Protein AF-A0A9P5YZS2-F1 (afdb_monomer)

Radius of gyration: 15.75 Å; Cα contacts (8 Å, |Δi|>4): 291; chains: 1; bounding box: 42×38×39 Å

Structure (mmCIF, N/CA/C/O backbone):
data_AF-A0A9P5YZS2-F1
#
_entry.id   AF-A0A9P5YZS2-F1
#
loop_
_atom_site.group_PDB
_atom_site.id
_atom_site.type_symbol
_atom_site.label_atom_id
_atom_site.label_alt_id
_atom_site.label_comp_id
_atom_site.label_asym_id
_atom_site.label_entity_id
_atom_site.label_seq_id
_atom_site.pdbx_PDB_ins_code
_atom_site.Cartn_x
_atom_site.Cartn_y
_atom_site.Cartn_z
_atom_site.occupancy
_atom_site.B_iso_or_equiv
_atom_site.auth_seq_id
_atom_site.auth_comp_id
_atom_site.auth_asym_id
_atom_site.auth_atom_id
_atom_site.pdbx_PDB_model_num
ATOM 1 N N . MET A 1 1 ? -4.443 -5.600 -20.220 1.00 33.25 1 MET A N 1
ATOM 2 C CA . MET A 1 1 ? -4.320 -6.985 -19.721 1.00 33.25 1 MET A CA 1
ATOM 3 C C . MET A 1 1 ? -3.949 -6.898 -18.247 1.00 33.25 1 MET A C 1
ATOM 5 O O . MET A 1 1 ? -2.871 -6.403 -17.951 1.00 33.25 1 MET A O 1
ATOM 9 N N . HIS A 1 2 ? -4.869 -7.223 -17.336 1.00 34.72 2 HIS A N 1
ATOM 10 C CA . HIS A 1 2 ? -4.612 -7.205 -15.891 1.00 34.72 2 HIS A CA 1
ATOM 11 C C . HIS A 1 2 ? -4.224 -8.620 -15.469 1.00 34.72 2 HIS A C 1
ATOM 13 O O . HIS A 1 2 ? -5.035 -9.530 -15.602 1.00 34.72 2 HIS A O 1
ATOM 19 N N . CYS A 1 3 ? -2.984 -8.818 -15.024 1.00 39.69 3 CYS A N 1
ATOM 20 C CA . CYS A 1 3 ? -2.547 -10.111 -14.509 1.00 39.69 3 CYS A CA 1
ATOM 21 C C . CYS A 1 3 ? -2.787 -10.129 -12.995 1.00 39.69 3 CYS A C 1
ATOM 23 O O . CYS A 1 3 ? -2.099 -9.423 -12.258 1.00 39.69 3 CYS A O 1
ATOM 25 N N . ILE A 1 4 ? -3.787 -10.888 -12.547 1.00 46.47 4 ILE A N 1
ATOM 26 C CA . ILE A 1 4 ? -4.021 -11.179 -11.128 1.00 46.47 4 ILE A CA 1
ATOM 27 C C . ILE A 1 4 ? -3.248 -12.470 -10.846 1.00 46.47 4 ILE A C 1
ATOM 29 O O . ILE A 1 4 ? -3.757 -13.560 -11.081 1.00 46.47 4 ILE A O 1
ATOM 33 N N . SER A 1 5 ? -1.978 -12.364 -10.454 1.00 47.84 5 SER A N 1
ATOM 34 C CA . SER A 1 5 ? -1.141 -13.535 -10.143 1.00 47.84 5 SER A CA 1
ATOM 35 C C . SER A 1 5 ? -0.981 -13.709 -8.629 1.00 47.84 5 SER A C 1
ATOM 37 O O . SER A 1 5 ? -0.846 -12.715 -7.910 1.00 47.84 5 SER A O 1
ATOM 39 N N . PRO A 1 6 ? -0.958 -14.944 -8.099 1.00 51.28 6 PRO A N 1
ATOM 40 C CA . PRO A 1 6 ? -0.550 -15.182 -6.718 1.00 51.28 6 PRO A CA 1
ATOM 41 C C . PRO A 1 6 ? 0.877 -14.661 -6.514 1.00 51.28 6 PRO A C 1
ATOM 43 O O . PRO A 1 6 ? 1.750 -14.975 -7.316 1.00 51.28 6 PRO A O 1
ATOM 46 N N . LEU A 1 7 ? 1.130 -13.905 -5.438 1.00 50.34 7 LEU A N 1
ATOM 47 C CA . LEU A 1 7 ? 2.461 -13.349 -5.122 1.00 50.34 7 LEU A CA 1
ATOM 48 C C . LEU A 1 7 ? 3.584 -14.398 -5.209 1.00 50.34 7 LEU A C 1
ATOM 50 O O . LEU A 1 7 ? 4.669 -14.085 -5.678 1.00 50.34 7 LEU A O 1
ATOM 54 N N . ALA A 1 8 ? 3.309 -15.650 -4.827 1.00 50.00 8 ALA A N 1
ATOM 55 C CA . ALA A 1 8 ? 4.270 -16.751 -4.902 1.00 50.00 8 ALA A CA 1
ATOM 56 C C . ALA A 1 8 ? 4.727 -17.093 -6.337 1.00 50.00 8 ALA A C 1
ATOM 58 O O . ALA A 1 8 ? 5.875 -17.469 -6.532 1.00 50.00 8 ALA A O 1
ATOM 59 N N . VAL A 1 9 ? 3.857 -16.935 -7.341 1.00 51.44 9 VAL A N 1
ATOM 60 C CA . VAL A 1 9 ? 4.187 -17.183 -8.760 1.00 51.44 9 VAL A CA 1
ATOM 61 C C . VAL A 1 9 ? 5.022 -16.034 -9.323 1.00 51.44 9 VAL A C 1
ATOM 63 O O . VAL A 1 9 ? 5.911 -16.230 -10.146 1.00 51.44 9 VAL A O 1
ATOM 66 N N . THR A 1 10 ? 4.769 -14.823 -8.837 1.00 50.75 10 THR A N 1
ATOM 67 C CA . THR A 1 10 ? 5.419 -13.596 -9.299 1.00 50.75 10 THR A CA 1
ATOM 68 C C . THR A 1 10 ? 6.886 -13.489 -8.858 1.00 50.75 10 THR A C 1
ATOM 70 O O . THR A 1 10 ? 7.655 -12.744 -9.461 1.00 50.75 10 THR A O 1
ATOM 73 N N . ILE A 1 11 ? 7.276 -14.253 -7.832 1.00 52.59 11 ILE A N 1
ATOM 74 C CA . ILE A 1 11 ? 8.639 -14.359 -7.287 1.00 52.59 11 ILE A CA 1
ATOM 75 C C . ILE A 1 11 ? 9.253 -15.725 -7.678 1.00 52.59 11 ILE A C 1
ATOM 77 O O . ILE A 1 11 ? 10.044 -16.309 -6.941 1.00 52.59 11 ILE A O 1
ATOM 81 N N . SER A 1 12 ? 8.835 -16.288 -8.816 1.00 52.03 12 SER A N 1
ATOM 82 C CA . SER A 1 12 ? 9.386 -17.547 -9.324 1.00 52.03 12 SER A CA 1
ATOM 83 C C . SER A 1 12 ? 10.826 -17.357 -9.829 1.00 52.03 12 SER A C 1
ATOM 85 O O . SER A 1 12 ? 11.110 -16.330 -10.457 1.00 52.03 12 SER A O 1
ATOM 87 N N . PRO A 1 13 ? 11.713 -18.357 -9.645 1.00 51.84 13 PRO A N 1
ATOM 88 C CA . PRO A 1 13 ? 13.054 -18.375 -10.231 1.00 51.84 13 PRO A CA 1
ATOM 89 C C . PRO A 1 13 ? 13.094 -18.310 -11.760 1.00 51.84 13 PRO A C 1
ATOM 91 O O . PRO A 1 13 ? 14.147 -18.059 -12.333 1.00 51.84 13 PRO A O 1
ATOM 94 N N . GLU A 1 14 ? 11.955 -18.478 -12.425 1.00 52.78 14 GLU A N 1
ATOM 95 C CA . GLU A 1 14 ? 11.828 -18.324 -13.876 1.00 52.78 14 GLU A CA 1
ATOM 96 C C . GLU A 1 14 ? 11.643 -16.862 -14.323 1.00 52.78 14 GLU A C 1
ATOM 98 O O . GLU A 1 14 ? 11.595 -16.574 -15.519 1.00 52.78 14 GLU A O 1
ATOM 103 N N . CYS A 1 15 ? 11.527 -15.911 -13.389 1.00 53.97 15 CYS A N 1
ATOM 104 C CA . CYS A 1 15 ? 11.447 -14.500 -13.742 1.00 53.97 15 CYS A CA 1
ATOM 105 C C . CYS A 1 15 ? 12.829 -14.012 -14.226 1.00 53.97 15 CYS A C 1
ATOM 107 O O . CYS A 1 15 ? 13.794 -14.165 -13.481 1.00 53.97 15 CYS A O 1
ATOM 109 N N . PRO A 1 16 ? 12.958 -13.355 -15.398 1.00 54.19 16 PRO A N 1
ATOM 110 C CA . PRO A 1 16 ? 14.249 -12.914 -15.955 1.00 54.19 16 PRO A CA 1
ATOM 111 C C . PRO A 1 16 ? 15.058 -11.916 -15.101 1.00 54.19 16 PRO A C 1
ATOM 113 O O . PRO A 1 16 ? 16.126 -11.488 -15.522 1.00 54.19 16 PRO A O 1
ATOM 116 N N . GLY A 1 17 ? 14.541 -11.509 -13.936 1.00 54.34 17 GLY A N 1
ATOM 117 C CA . GLY A 1 17 ? 15.229 -10.689 -12.933 1.00 54.34 17 GLY A CA 1
ATOM 118 C C . GLY A 1 17 ? 15.336 -11.351 -11.553 1.00 54.34 17 GLY A C 1
ATOM 119 O O . GLY A 1 17 ? 15.735 -10.688 -10.597 1.00 54.34 17 GLY A O 1
ATOM 120 N N . TYR A 1 18 ? 14.964 -12.631 -11.417 1.00 53.59 18 TYR A N 1
ATOM 121 C CA . TYR A 1 18 ? 15.186 -13.410 -10.200 1.00 53.59 18 TYR A CA 1
ATOM 122 C C . TYR A 1 18 ? 16.643 -13.880 -10.164 1.00 53.59 18 TYR A C 1
ATOM 124 O O . TYR A 1 18 ? 16.972 -15.030 -10.438 1.00 53.59 18 TYR A O 1
ATOM 132 N N . GLU A 1 19 ? 17.539 -12.956 -9.837 1.00 56.16 19 GLU A N 1
ATOM 133 C CA . GLU A 1 19 ? 18.899 -13.289 -9.434 1.00 56.16 19 GLU A CA 1
ATOM 134 C C . GLU A 1 19 ? 18.968 -13.252 -7.905 1.00 56.16 19 GLU A C 1
ATOM 136 O O . GLU A 1 19 ? 18.714 -12.225 -7.276 1.00 56.16 19 GLU A O 1
ATOM 141 N N . THR A 1 20 ? 19.314 -14.383 -7.286 1.00 53.41 20 THR A N 1
ATOM 142 C CA . THR A 1 20 ? 19.544 -14.491 -5.833 1.00 53.41 20 THR A CA 1
ATOM 143 C C . THR A 1 20 ? 20.875 -13.880 -5.398 1.00 53.41 20 THR A C 1
ATOM 145 O O . THR A 1 20 ? 21.133 -13.742 -4.201 1.00 53.41 20 THR A O 1
ATOM 148 N N . ALA A 1 21 ? 21.738 -13.517 -6.349 1.00 55.91 21 ALA A N 1
ATOM 149 C CA . ALA A 1 21 ? 22.936 -12.752 -6.060 1.00 55.91 21 ALA A CA 1
ATOM 150 C C . ALA A 1 21 ? 22.528 -11.358 -5.567 1.00 55.91 21 ALA A C 1
ATOM 152 O O . ALA A 1 21 ? 21.691 -10.696 -6.177 1.00 55.91 21 ALA A O 1
ATOM 153 N N . SER A 1 22 ? 23.129 -10.905 -4.463 1.00 54.75 22 SER A N 1
ATOM 154 C CA . SER A 1 22 ? 23.000 -9.526 -3.984 1.00 54.75 22 SER A CA 1
ATOM 155 C C . SER A 1 22 ? 23.543 -8.572 -5.050 1.00 54.75 22 SER A C 1
ATOM 157 O O . SER A 1 22 ? 24.728 -8.238 -5.078 1.00 54.75 22 SER A O 1
ATOM 159 N N . ASN A 1 23 ? 22.684 -8.184 -5.989 1.00 68.06 23 ASN A N 1
ATOM 160 C CA . ASN A 1 23 ? 23.035 -7.276 -7.057 1.00 68.06 23 ASN A CA 1
ATOM 161 C C . ASN A 1 23 ? 22.847 -5.854 -6.528 1.00 68.06 23 ASN A C 1
ATOM 163 O O . ASN A 1 23 ? 21.740 -5.413 -6.214 1.00 68.06 23 ASN A O 1
ATOM 167 N N . LEU A 1 24 ? 23.953 -5.122 -6.417 1.00 72.38 24 LEU A N 1
ATOM 168 C CA . LEU A 1 24 ? 23.968 -3.728 -5.982 1.00 72.38 24 LEU A CA 1
ATOM 169 C C . LEU A 1 24 ? 23.043 -2.844 -6.845 1.00 72.38 24 LEU A C 1
ATOM 171 O O . LEU A 1 24 ? 22.549 -1.824 -6.362 1.00 72.38 24 LEU A O 1
ATOM 175 N N . GLN A 1 25 ? 22.748 -3.250 -8.086 1.00 72.69 25 GLN A N 1
ATOM 176 C CA . GLN A 1 25 ? 21.732 -2.611 -8.923 1.00 72.69 25 GLN A CA 1
ATOM 177 C C . GLN A 1 25 ? 20.309 -2.806 -8.386 1.00 72.69 25 GLN A C 1
ATOM 179 O O . GLN A 1 25 ? 19.579 -1.823 -8.319 1.00 72.69 25 GLN A O 1
ATOM 184 N N . ASN A 1 26 ? 19.940 -4.002 -7.915 1.00 70.50 26 ASN A N 1
ATOM 185 C CA . ASN A 1 26 ? 18.614 -4.273 -7.338 1.00 70.50 26 ASN A CA 1
ATOM 186 C C . ASN A 1 26 ? 18.378 -3.424 -6.081 1.00 70.50 26 ASN A C 1
ATOM 188 O O . ASN A 1 26 ? 17.302 -2.863 -5.899 1.00 70.50 26 ASN A O 1
ATOM 192 N N . VAL A 1 27 ? 19.413 -3.259 -5.247 1.00 72.88 27 VAL A N 1
ATOM 193 C CA . VAL A 1 27 ? 19.363 -2.400 -4.048 1.00 72.88 27 VAL A CA 1
ATOM 194 C C . VAL A 1 27 ? 19.248 -0.919 -4.415 1.00 72.88 27 VAL A C 1
ATOM 196 O O . VAL A 1 27 ? 18.502 -0.170 -3.784 1.00 72.88 27 VAL A O 1
ATOM 199 N N . ARG A 1 28 ? 19.992 -0.457 -5.426 1.00 77.38 28 ARG A N 1
ATOM 200 C CA . ARG A 1 28 ? 19.870 0.926 -5.917 1.00 77.38 28 ARG A CA 1
ATOM 201 C C . ARG A 1 28 ? 18.490 1.183 -6.517 1.00 77.38 28 ARG A C 1
ATOM 203 O O . ARG A 1 28 ? 17.925 2.248 -6.290 1.00 77.38 28 ARG A O 1
ATOM 210 N N . HIS A 1 29 ? 17.950 0.205 -7.236 1.00 79.12 29 HIS A N 1
ATOM 211 C CA . HIS A 1 29 ? 16.637 0.275 -7.862 1.00 79.12 29 HIS A CA 1
ATOM 212 C C . HIS A 1 29 ? 15.506 0.304 -6.826 1.00 79.12 29 HIS A C 1
ATOM 214 O O . HIS A 1 29 ? 14.656 1.193 -6.881 1.00 79.12 29 HIS A O 1
ATOM 220 N N . SER A 1 30 ? 15.537 -0.565 -5.809 1.00 75.62 30 SER A N 1
ATOM 221 C CA . SER A 1 30 ? 14.521 -0.544 -4.743 1.00 75.62 30 SER A CA 1
ATOM 222 C C . SER A 1 30 ? 14.508 0.783 -3.982 1.00 75.62 30 SER A C 1
ATOM 224 O O . SER A 1 30 ? 13.445 1.299 -3.645 1.00 75.62 30 SER A O 1
ATOM 226 N N . ARG A 1 31 ? 15.676 1.405 -3.778 1.00 77.62 31 ARG A N 1
ATOM 227 C CA . ARG A 1 31 ? 15.782 2.745 -3.173 1.00 77.62 31 ARG A CA 1
ATOM 228 C C . ARG A 1 31 ? 15.214 3.864 -4.047 1.00 77.62 31 ARG A C 1
ATOM 230 O O . ARG A 1 31 ? 14.799 4.884 -3.510 1.00 77.62 31 ARG A O 1
ATOM 237 N N . ALA A 1 32 ? 15.192 3.686 -5.365 1.00 82.62 32 ALA A N 1
ATOM 238 C CA . ALA A 1 32 ? 14.590 4.633 -6.303 1.00 82.62 32 ALA A CA 1
ATOM 239 C C . ALA A 1 32 ? 13.088 4.379 -6.532 1.00 82.62 32 ALA A C 1
ATOM 241 O O . ALA A 1 32 ? 12.421 5.179 -7.192 1.00 82.62 32 ALA A O 1
ATOM 242 N N . THR A 1 33 ? 12.550 3.275 -6.000 1.00 87.75 33 THR A N 1
ATOM 243 C CA . THR A 1 33 ? 11.141 2.908 -6.152 1.00 87.75 33 THR A CA 1
ATOM 244 C C . THR A 1 33 ? 10.264 3.880 -5.384 1.00 87.75 33 THR A C 1
ATOM 246 O O . THR A 1 33 ? 10.407 4.047 -4.169 1.00 87.75 33 THR A O 1
ATOM 249 N N . ARG A 1 34 ? 9.333 4.503 -6.108 1.00 91.50 34 ARG A N 1
ATOM 250 C CA . ARG A 1 34 ? 8.387 5.473 -5.560 1.00 91.50 34 ARG A CA 1
ATOM 251 C C . ARG A 1 34 ? 7.116 4.763 -5.163 1.00 91.50 34 ARG A C 1
ATOM 253 O O . ARG A 1 34 ? 6.552 4.024 -5.972 1.00 91.50 34 ARG A O 1
ATOM 260 N N . VAL A 1 35 ? 6.653 5.025 -3.949 1.00 94.06 35 VAL A N 1
ATOM 261 C CA . VAL A 1 35 ? 5.444 4.387 -3.432 1.00 94.06 35 VAL A CA 1
ATOM 262 C C . VAL A 1 35 ? 4.513 5.424 -2.836 1.00 94.06 35 VAL A C 1
ATOM 264 O O . VAL A 1 35 ? 4.954 6.309 -2.109 1.00 94.06 35 VAL A O 1
ATOM 267 N N . VAL A 1 36 ? 3.224 5.299 -3.122 1.00 94.38 36 VAL A N 1
ATOM 268 C CA . VAL A 1 36 ? 2.159 6.060 -2.467 1.00 94.38 36 VAL A CA 1
ATOM 269 C C . VAL A 1 36 ? 1.251 5.082 -1.742 1.00 94.38 36 VAL A C 1
ATOM 271 O O . VAL A 1 36 ? 0.807 4.106 -2.340 1.00 94.38 36 VAL A O 1
ATOM 274 N N . PHE A 1 37 ? 0.936 5.368 -0.481 1.00 95.88 37 PHE A N 1
ATOM 275 C CA . PHE A 1 37 ? -0.050 4.640 0.309 1.00 95.88 37 PHE A CA 1
ATOM 276 C C . PHE A 1 37 ? -1.177 5.572 0.745 1.00 95.88 37 PHE A C 1
ATOM 278 O O . PHE A 1 37 ? -0.921 6.636 1.307 1.00 95.88 37 PHE A O 1
ATOM 285 N N . ILE A 1 38 ? -2.424 5.151 0.543 1.00 95.69 38 ILE A N 1
ATOM 286 C CA . ILE A 1 38 ? -3.624 5.867 0.992 1.00 95.69 38 ILE A CA 1
ATOM 287 C C . ILE A 1 38 ? -4.337 5.006 2.027 1.00 95.69 38 ILE A C 1
ATOM 289 O O . ILE A 1 38 ? -4.701 3.859 1.750 1.00 95.69 38 ILE A O 1
ATOM 293 N N . TRP A 1 39 ? -4.549 5.566 3.212 1.00 96.94 39 TRP A N 1
ATOM 294 C CA . TRP A 1 39 ? -4.951 4.822 4.396 1.00 96.94 39 TRP A CA 1
ATOM 295 C C . TRP A 1 39 ? -6.440 4.986 4.689 1.00 96.94 39 TRP A C 1
ATOM 297 O O . TRP A 1 39 ? -6.976 6.094 4.707 1.00 96.94 39 TRP A O 1
ATOM 307 N N . PHE A 1 40 ? -7.109 3.875 4.992 1.00 95.94 40 PHE A N 1
ATOM 308 C CA . PHE A 1 40 ? -8.528 3.845 5.323 1.00 95.94 40 PHE A CA 1
ATOM 309 C C . PHE A 1 40 ? -8.762 3.113 6.645 1.00 95.94 40 PHE A C 1
ATOM 311 O O . PHE A 1 40 ? -8.467 1.924 6.781 1.00 95.94 40 PHE A O 1
ATOM 318 N N . ALA A 1 41 ? -9.401 3.804 7.593 1.00 95.50 41 ALA A N 1
ATOM 319 C CA . ALA A 1 41 ? -9.847 3.226 8.864 1.00 95.50 41 ALA A CA 1
ATOM 320 C C . ALA A 1 41 ? -10.935 2.151 8.710 1.00 95.50 41 ALA A C 1
ATOM 322 O O . ALA A 1 41 ? -11.269 1.470 9.674 1.00 95.50 41 ALA A O 1
ATOM 323 N N . ARG A 1 42 ? -11.573 2.068 7.534 1.00 94.62 42 ARG A N 1
ATOM 324 C CA . ARG A 1 42 ? -12.660 1.129 7.246 1.00 94.62 42 ARG A CA 1
ATOM 325 C C . ARG A 1 42 ? -12.548 0.632 5.803 1.00 94.62 42 ARG A C 1
ATOM 327 O O . ARG A 1 42 ? -12.685 1.450 4.891 1.00 94.62 42 ARG A O 1
ATOM 334 N N . PRO A 1 43 ? -12.402 -0.684 5.562 1.00 93.88 43 PRO A N 1
ATOM 335 C CA . PRO A 1 43 ? -12.350 -1.243 4.212 1.00 93.88 43 PRO A CA 1
ATOM 336 C C . PRO A 1 43 ? -13.577 -0.902 3.360 1.00 93.88 43 PRO A C 1
ATOM 338 O O . PRO A 1 43 ? -13.460 -0.712 2.154 1.00 93.88 43 PRO A O 1
ATOM 341 N N . SER A 1 44 ? -14.747 -0.743 3.985 1.00 92.62 44 SER A N 1
ATOM 342 C CA . SER A 1 44 ? -15.995 -0.382 3.300 1.00 92.62 44 SER A CA 1
ATOM 343 C C . SER A 1 44 ? -15.971 0.995 2.624 1.00 92.62 44 SER A C 1
ATOM 345 O O . SER A 1 44 ? -16.867 1.299 1.847 1.00 92.62 44 SER A O 1
ATOM 347 N N . ALA A 1 45 ? -14.978 1.846 2.910 1.00 90.31 45 ALA A N 1
ATOM 348 C CA . ALA A 1 45 ? -14.799 3.115 2.203 1.00 90.31 45 ALA A CA 1
ATOM 349 C C . ALA A 1 45 ? -14.347 2.922 0.740 1.00 90.31 45 ALA A C 1
ATOM 351 O O . ALA A 1 45 ? -14.546 3.803 -0.102 1.00 90.31 45 ALA A O 1
ATOM 352 N N . ILE A 1 46 ? -13.740 1.771 0.433 1.00 89.69 46 ILE A N 1
ATOM 353 C CA . ILE A 1 46 ? -13.174 1.467 -0.887 1.00 89.69 46 ILE A CA 1
ATOM 354 C C . ILE A 1 46 ? -13.659 0.139 -1.474 1.00 89.69 46 ILE A C 1
ATOM 356 O O . ILE A 1 46 ? -13.656 -0.014 -2.694 1.00 89.69 46 ILE A O 1
ATOM 360 N N . LEU A 1 47 ? -14.117 -0.796 -0.641 1.00 88.31 47 LEU A N 1
ATOM 361 C CA . LEU A 1 47 ? -14.617 -2.097 -1.068 1.00 88.31 47 LEU A CA 1
ATOM 362 C C . LEU A 1 47 ? -16.146 -2.167 -0.949 1.00 88.31 47 LEU A C 1
ATOM 364 O O . LEU A 1 47 ? -16.683 -1.819 0.104 1.00 88.31 47 LEU A O 1
ATOM 368 N N . PRO A 1 48 ? -16.860 -2.663 -1.980 1.00 85.00 48 PRO A N 1
ATOM 369 C CA . PRO A 1 48 ? -18.314 -2.806 -1.924 1.00 85.00 48 PRO A CA 1
ATOM 370 C C . PRO A 1 48 ? -18.791 -3.978 -1.047 1.00 85.00 48 PRO A C 1
ATOM 372 O O . PRO A 1 48 ? -19.980 -4.083 -0.765 1.00 85.00 48 PRO A O 1
ATOM 375 N N . PHE A 1 49 ? -17.886 -4.852 -0.599 1.00 84.69 49 PHE A N 1
ATOM 376 C CA . PHE A 1 49 ? -18.182 -6.037 0.209 1.00 84.69 49 PHE A CA 1
ATOM 377 C C . PHE A 1 49 ? -17.352 -6.068 1.491 1.00 84.69 49 PHE A C 1
ATOM 379 O O . PHE A 1 49 ? -16.330 -5.392 1.632 1.00 84.69 49 PHE A O 1
ATOM 386 N N . ARG A 1 50 ? -17.824 -6.859 2.458 1.00 87.00 50 ARG A N 1
ATOM 387 C CA . ARG A 1 50 ? -17.188 -7.000 3.768 1.00 87.00 50 ARG A CA 1
ATOM 388 C C . ARG A 1 50 ? -16.184 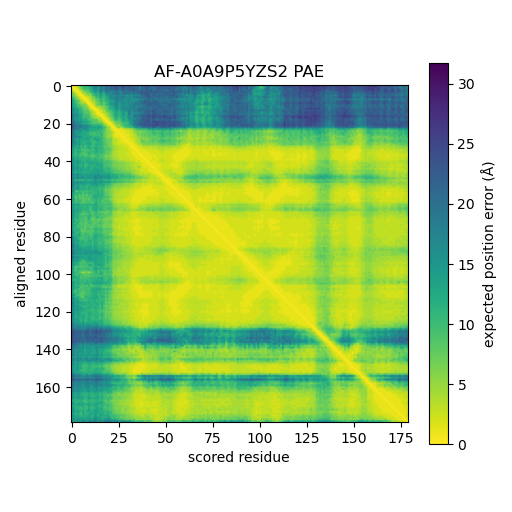-8.144 3.769 1.00 87.00 50 ARG A C 1
ATOM 390 O O . ARG A 1 50 ? -16.508 -9.260 3.385 1.00 87.00 50 ARG A O 1
ATOM 397 N N . PHE A 1 51 ? -15.011 -7.871 4.328 1.00 90.19 51 PHE A N 1
ATOM 398 C CA . PHE A 1 51 ? -14.036 -8.881 4.720 1.00 90.19 51 PHE A CA 1
ATOM 399 C C . PHE A 1 51 ? -14.047 -8.997 6.248 1.00 90.19 51 PHE A C 1
ATOM 401 O O . PHE A 1 51 ? -13.535 -8.097 6.910 1.00 90.19 51 PHE A O 1
ATOM 408 N N . PRO A 1 52 ? -14.612 -10.069 6.838 1.00 89.69 52 PRO A N 1
ATOM 409 C CA . PRO A 1 52 ? -14.855 -10.143 8.285 1.00 89.69 52 PRO A CA 1
ATOM 410 C C . PRO A 1 52 ? -13.614 -9.956 9.167 1.00 89.69 52 PRO A C 1
ATOM 412 O O . PRO A 1 52 ? -13.724 -9.487 10.295 1.00 89.69 52 PRO A O 1
ATOM 415 N N . LYS A 1 53 ? -12.430 -10.317 8.662 1.00 94.00 53 LYS A N 1
ATOM 416 C CA . LYS A 1 53 ? -11.158 -10.189 9.388 1.00 94.00 53 LYS A CA 1
ATOM 417 C C . LYS A 1 53 ? -10.431 -8.867 9.121 1.00 94.00 53 LYS A C 1
ATOM 419 O O . LYS A 1 53 ? -9.494 -8.553 9.847 1.00 94.00 53 LYS A O 1
ATOM 424 N N . ALA A 1 54 ? -10.849 -8.101 8.112 1.00 96.56 54 ALA A N 1
ATOM 425 C CA . ALA A 1 54 ? -10.215 -6.841 7.749 1.00 96.56 54 ALA A CA 1
ATOM 426 C C . ALA A 1 54 ? -10.869 -5.675 8.495 1.00 96.56 54 ALA A C 1
ATOM 428 O O . ALA A 1 54 ? -12.075 -5.451 8.402 1.00 96.56 54 ALA A O 1
ATOM 429 N N . SER A 1 55 ? -10.062 -4.913 9.223 1.00 97.25 55 SER A N 1
ATOM 430 C CA . SER A 1 55 ? -10.489 -3.692 9.915 1.00 97.25 55 SER A CA 1
ATOM 431 C C . SER A 1 55 ? -9.919 -2.433 9.278 1.00 97.25 55 SER A C 1
ATOM 433 O O . SER A 1 55 ? -10.511 -1.374 9.434 1.00 97.25 55 SER A O 1
ATOM 435 N N . TYR A 1 56 ? -8.831 -2.556 8.518 1.00 97.56 56 TYR A N 1
ATOM 436 C CA . TYR A 1 56 ? -8.173 -1.449 7.833 1.00 97.56 56 TYR A CA 1
ATOM 437 C C . TYR A 1 56 ? -7.905 -1.813 6.381 1.00 97.56 56 TYR A C 1
ATOM 439 O O . TYR A 1 56 ? -7.806 -2.993 6.030 1.00 97.56 56 TYR A O 1
ATOM 447 N N . ALA A 1 57 ? -7.787 -0.792 5.541 1.00 97.19 57 ALA A N 1
ATOM 448 C CA . ALA A 1 57 ? -7.362 -0.973 4.168 1.00 97.19 57 ALA A CA 1
ATOM 449 C C . ALA A 1 57 ? -6.358 0.099 3.758 1.00 97.19 57 ALA A C 1
ATOM 451 O O . ALA A 1 57 ? -6.460 1.253 4.174 1.00 97.19 57 ALA A O 1
ATOM 452 N N . VAL A 1 58 ? -5.402 -0.296 2.928 1.00 97.44 58 VAL A N 1
ATOM 453 C CA . VAL A 1 58 ? -4.391 0.596 2.371 1.00 97.44 58 VAL A CA 1
ATOM 454 C C . VAL A 1 58 ? -4.351 0.383 0.867 1.00 97.44 58 VAL A C 1
ATOM 456 O O . VAL A 1 58 ? -4.104 -0.729 0.407 1.00 97.44 58 VAL A O 1
ATOM 459 N N . ILE A 1 59 ? -4.621 1.438 0.101 1.00 97.25 59 ILE A N 1
ATOM 460 C CA . ILE A 1 59 ? -4.341 1.442 -1.339 1.00 97.25 59 ILE A CA 1
ATOM 461 C C . ILE A 1 59 ? -2.860 1.742 -1.500 1.00 97.25 59 ILE A C 1
ATOM 463 O O . ILE A 1 59 ? -2.365 2.657 -0.847 1.00 97.25 59 ILE A O 1
ATOM 467 N N . PHE A 1 60 ? -2.179 1.017 -2.380 1.00 96.62 60 PHE A N 1
ATOM 468 C CA . PHE A 1 60 ? -0.811 1.331 -2.763 1.00 96.62 60 PHE A CA 1
ATOM 469 C C . PHE A 1 60 ? -0.671 1.525 -4.269 1.00 96.62 60 PHE A C 1
ATOM 471 O O . PHE A 1 60 ? -1.386 0.914 -5.068 1.00 96.62 60 PHE A O 1
ATOM 478 N N . ASP A 1 61 ? 0.291 2.360 -4.633 1.00 95.81 61 ASP A N 1
ATOM 479 C CA . ASP A 1 61 ? 0.769 2.570 -5.993 1.00 95.81 61 ASP A CA 1
ATOM 480 C C . ASP A 1 61 ? 2.293 2.593 -5.981 1.00 95.81 61 ASP A C 1
ATOM 482 O O . ASP A 1 61 ? 2.898 3.395 -5.272 1.00 95.81 61 ASP A O 1
ATOM 486 N N . ILE A 1 62 ? 2.903 1.679 -6.725 1.00 94.81 62 ILE A N 1
ATOM 487 C CA . ILE A 1 62 ? 4.345 1.464 -6.793 1.00 94.81 62 ILE A CA 1
ATOM 488 C C . ILE A 1 62 ? 4.775 1.778 -8.213 1.00 94.81 62 ILE A C 1
ATOM 490 O O . ILE A 1 62 ? 4.520 0.994 -9.129 1.00 94.81 62 ILE A O 1
ATOM 494 N N . THR A 1 63 ? 5.475 2.892 -8.401 1.00 93.38 63 THR A N 1
ATOM 495 C CA . THR A 1 63 ? 6.101 3.203 -9.687 1.00 93.38 63 THR A CA 1
ATOM 496 C C . THR A 1 63 ? 7.401 2.424 -9.803 1.00 93.38 63 THR A C 1
ATOM 498 O O . THR A 1 63 ? 8.311 2.601 -8.995 1.00 93.38 63 THR A O 1
ATOM 501 N N . SER A 1 64 ? 7.484 1.568 -10.817 1.00 89.00 64 SER A N 1
ATOM 502 C CA . SER A 1 64 ? 8.605 0.647 -11.010 1.00 89.00 64 SER A CA 1
ATOM 503 C C . SER A 1 64 ? 8.959 0.488 -12.484 1.00 89.00 64 SER A C 1
ATOM 505 O O . SER A 1 64 ? 8.137 0.697 -13.379 1.00 89.00 64 SER A O 1
ATOM 507 N N . VAL A 1 65 ? 10.212 0.114 -12.742 1.00 87.56 65 VAL A N 1
ATOM 508 C CA . VAL A 1 65 ? 10.689 -0.216 -14.091 1.00 87.56 65 VAL A CA 1
ATOM 509 C C . VAL A 1 65 ? 10.094 -1.574 -14.497 1.00 87.56 65 VAL A C 1
ATOM 511 O O . VAL A 1 65 ? 9.993 -2.463 -13.647 1.00 87.56 65 VAL A O 1
ATOM 514 N N . PRO A 1 66 ? 9.717 -1.794 -15.775 1.00 82.06 66 PRO A N 1
ATOM 515 C CA . PRO A 1 66 ? 8.958 -2.975 -16.189 1.00 82.06 66 PRO A CA 1
ATOM 516 C C . PRO A 1 66 ? 9.524 -4.336 -15.758 1.00 82.06 66 PRO A C 1
ATOM 518 O O . PRO A 1 66 ? 8.736 -5.253 -15.521 1.00 82.06 66 PRO A O 1
ATOM 521 N N . ASN A 1 67 ? 10.844 -4.464 -15.624 1.00 82.75 67 ASN A N 1
ATOM 522 C CA . ASN A 1 67 ? 11.511 -5.720 -15.264 1.00 82.75 67 ASN A CA 1
ATOM 523 C C . ASN A 1 67 ? 11.591 -5.967 -13.748 1.00 82.75 67 ASN A C 1
ATOM 525 O O . ASN A 1 67 ? 11.903 -7.077 -13.336 1.00 82.75 67 ASN A O 1
ATOM 529 N N . TYR A 1 68 ? 11.275 -4.965 -12.923 1.00 84.38 68 TYR A N 1
ATOM 530 C CA . TYR A 1 68 ? 11.398 -5.032 -11.463 1.00 84.38 68 TYR A CA 1
ATOM 531 C C . TYR A 1 68 ? 10.054 -5.011 -10.730 1.00 84.38 68 TYR A C 1
ATOM 533 O O . TYR A 1 68 ? 10.026 -5.164 -9.519 1.00 84.38 68 TYR A O 1
ATOM 541 N N . ARG A 1 69 ? 8.923 -4.901 -11.440 1.00 87.06 69 ARG A N 1
ATOM 542 C CA . ARG A 1 69 ? 7.571 -4.770 -10.851 1.00 87.06 69 ARG A CA 1
ATOM 543 C C . ARG A 1 69 ? 7.252 -5.789 -9.754 1.00 87.06 69 ARG A C 1
ATOM 545 O O . ARG A 1 69 ? 6.660 -5.432 -8.738 1.00 87.06 69 ARG A O 1
ATOM 552 N N . SER A 1 70 ? 7.629 -7.048 -9.961 1.00 86.31 70 SER A N 1
ATOM 553 C CA . SER A 1 70 ? 7.422 -8.136 -8.999 1.00 86.31 70 SER A CA 1
ATOM 554 C C . SER A 1 70 ? 8.299 -7.998 -7.765 1.00 86.31 70 SER A C 1
ATOM 556 O O . SER A 1 70 ? 7.824 -8.167 -6.643 1.00 86.31 70 SER A O 1
ATOM 558 N N . PHE A 1 71 ? 9.569 -7.670 -7.989 1.00 86.06 71 PHE A N 1
ATOM 559 C CA . PHE A 1 71 ? 10.544 -7.449 -6.935 1.00 86.06 71 PHE A CA 1
ATOM 560 C C . PHE A 1 71 ? 10.165 -6.226 -6.097 1.00 86.06 71 PHE A C 1
ATOM 562 O O . PHE A 1 71 ? 10.073 -6.334 -4.879 1.00 86.06 71 PHE A O 1
ATOM 569 N N . ASP A 1 72 ? 9.845 -5.108 -6.747 1.00 90.19 72 ASP A N 1
ATOM 570 C CA . ASP A 1 72 ? 9.439 -3.864 -6.101 1.00 90.19 72 ASP A CA 1
ATOM 571 C C . ASP A 1 72 ? 8.145 -4.063 -5.306 1.00 90.19 72 ASP A C 1
ATOM 573 O O . ASP A 1 72 ? 8.066 -3.633 -4.162 1.00 90.19 72 ASP A O 1
ATOM 577 N N . LEU A 1 73 ? 7.163 -4.804 -5.839 1.00 92.62 73 LEU A N 1
ATOM 578 C CA . LEU A 1 73 ? 5.966 -5.180 -5.082 1.00 92.62 73 LEU A CA 1
ATOM 579 C C . LEU A 1 73 ? 6.317 -5.958 -3.808 1.00 92.62 73 LEU A C 1
ATOM 581 O O . LEU A 1 73 ? 5.878 -5.583 -2.722 1.00 92.62 73 LEU A O 1
ATOM 585 N N . ALA A 1 74 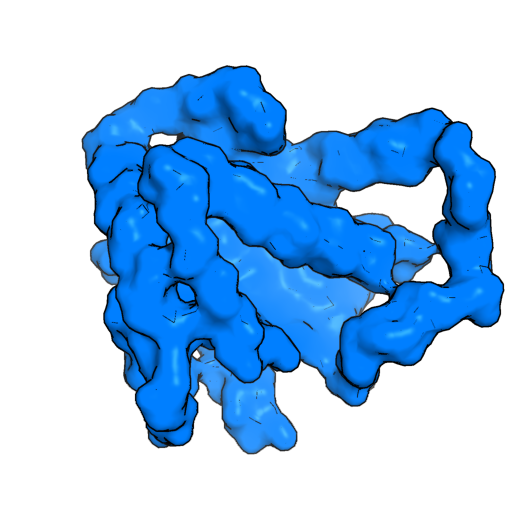? 7.087 -7.041 -3.929 1.00 90.50 74 ALA A N 1
ATOM 586 C CA . ALA A 1 74 ? 7.433 -7.886 -2.789 1.00 90.50 74 ALA A CA 1
ATOM 587 C C . ALA A 1 74 ? 8.244 -7.111 -1.740 1.00 90.50 74 ALA A C 1
ATOM 589 O O . ALA A 1 74 ? 7.906 -7.133 -0.556 1.00 90.50 74 ALA A O 1
ATOM 590 N N . HIS A 1 75 ? 9.264 -6.377 -2.185 1.00 89.62 75 HIS A N 1
ATOM 591 C CA . HIS A 1 75 ? 10.096 -5.530 -1.341 1.00 89.62 75 HIS A CA 1
ATOM 592 C C . HIS A 1 75 ? 9.251 -4.474 -0.622 1.00 89.62 75 HIS A C 1
ATOM 594 O O . HIS A 1 75 ? 9.307 -4.379 0.599 1.00 89.62 75 HIS A O 1
ATOM 600 N N . THR A 1 76 ? 8.407 -3.730 -1.342 1.00 92.69 76 THR A N 1
ATOM 601 C CA . THR A 1 76 ? 7.532 -2.713 -0.750 1.00 92.69 76 THR A CA 1
ATOM 602 C C . THR A 1 76 ? 6.598 -3.299 0.304 1.00 92.69 76 THR A C 1
ATOM 604 O O . THR A 1 76 ? 6.462 -2.701 1.367 1.00 92.69 76 THR A O 1
ATOM 607 N N . LEU A 1 77 ? 5.971 -4.453 0.055 1.00 93.94 77 LEU A N 1
ATOM 608 C CA . LEU A 1 77 ? 5.071 -5.080 1.031 1.00 93.94 77 LEU A CA 1
ATOM 609 C C . LEU A 1 77 ? 5.813 -5.544 2.293 1.00 93.94 77 LEU A C 1
ATOM 611 O O . LEU A 1 77 ? 5.303 -5.359 3.399 1.00 93.94 77 LEU A O 1
ATOM 615 N N . LEU A 1 78 ? 7.019 -6.101 2.147 1.00 91.62 78 LEU A N 1
ATOM 616 C CA . LEU A 1 78 ? 7.861 -6.491 3.281 1.00 91.62 78 LEU A CA 1
ATOM 617 C C . LEU A 1 78 ? 8.301 -5.268 4.092 1.00 91.62 78 LEU A C 1
ATOM 619 O O . LEU A 1 78 ? 8.053 -5.209 5.296 1.00 91.62 78 LEU A O 1
ATOM 623 N N . THR A 1 79 ? 8.864 -4.256 3.426 1.00 91.56 79 THR A N 1
ATOM 624 C CA . THR A 1 79 ? 9.290 -3.008 4.070 1.00 91.56 79 THR A CA 1
ATOM 625 C C . THR A 1 79 ? 8.115 -2.300 4.744 1.00 91.56 79 THR A C 1
ATOM 627 O O . THR A 1 79 ? 8.279 -1.754 5.830 1.00 91.56 79 THR A O 1
ATOM 630 N N . PHE A 1 80 ? 6.917 -2.338 4.153 1.00 93.94 80 PHE A N 1
ATOM 631 C CA . PHE A 1 80 ? 5.694 -1.794 4.752 1.00 93.94 80 PHE A CA 1
ATOM 632 C C . PHE A 1 80 ? 5.373 -2.456 6.088 1.00 93.94 80 PHE A C 1
ATOM 634 O O . PHE A 1 80 ? 5.144 -1.762 7.080 1.00 93.94 80 PHE A O 1
ATOM 641 N N . CYS A 1 81 ? 5.400 -3.786 6.142 1.00 93.88 81 CYS A N 1
ATOM 642 C CA . CYS A 1 81 ? 5.187 -4.508 7.389 1.00 93.88 81 CYS A CA 1
ATOM 643 C C . CYS A 1 81 ? 6.251 -4.165 8.437 1.00 93.88 81 CYS A C 1
ATOM 645 O O . CYS A 1 81 ? 5.899 -3.807 9.559 1.00 93.88 81 CYS A O 1
ATOM 647 N N . GLU A 1 82 ? 7.531 -4.234 8.077 1.00 91.50 82 GLU A N 1
ATOM 648 C CA . GLU A 1 82 ? 8.645 -3.990 9.001 1.00 91.50 82 GLU A CA 1
ATOM 649 C C . GLU A 1 82 ? 8.636 -2.567 9.563 1.00 91.50 82 GLU A C 1
ATOM 651 O O . GLU A 1 82 ? 8.700 -2.376 10.781 1.00 91.50 82 GLU A O 1
ATOM 656 N N . TYR A 1 83 ? 8.504 -1.573 8.683 1.00 91.50 83 TYR A N 1
ATOM 657 C CA . TYR A 1 83 ? 8.492 -0.164 9.052 1.00 91.50 83 TYR A CA 1
ATOM 658 C C . TYR A 1 83 ? 7.341 0.135 10.014 1.00 91.50 83 TYR A C 1
ATOM 660 O O . TYR A 1 83 ? 7.565 0.617 11.122 1.00 91.50 83 TYR A O 1
ATOM 668 N N . HIS A 1 84 ? 6.109 -0.226 9.648 1.00 92.25 84 HIS A N 1
ATOM 669 C CA . HIS A 1 84 ? 4.946 0.110 10.465 1.00 92.25 84 HIS A CA 1
ATOM 670 C C . HIS A 1 84 ? 4.834 -0.729 11.738 1.00 92.25 84 HIS A C 1
ATOM 672 O O . HIS A 1 84 ? 4.256 -0.264 12.721 1.00 92.25 84 HIS A O 1
ATOM 678 N N . MET A 1 85 ? 5.409 -1.933 11.776 1.00 91.88 85 MET A N 1
ATOM 679 C CA . MET A 1 85 ? 5.578 -2.654 13.037 1.00 91.88 85 MET A CA 1
ATOM 680 C C . MET A 1 85 ? 6.518 -1.895 13.972 1.00 91.88 85 MET A C 1
ATOM 682 O O . MET A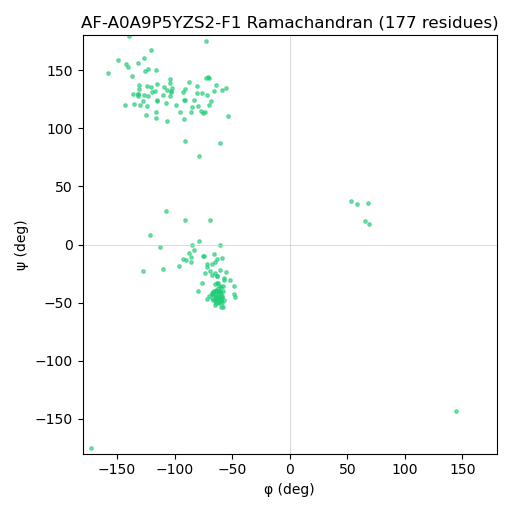 1 85 ? 6.187 -1.727 15.140 1.00 91.88 85 MET A O 1
ATOM 686 N N . ARG A 1 86 ? 7.653 -1.386 13.481 1.00 90.19 86 ARG A N 1
ATOM 687 C CA . ARG A 1 86 ? 8.590 -0.613 14.305 1.00 90.19 86 ARG A CA 1
ATOM 688 C C . ARG A 1 86 ? 7.967 0.689 14.818 1.00 90.19 86 ARG A C 1
ATOM 690 O O . ARG A 1 86 ? 8.034 0.944 16.017 1.00 90.19 86 ARG A O 1
ATOM 697 N N . GLU A 1 87 ? 7.309 1.452 13.946 1.00 86.31 87 GLU A N 1
ATOM 698 C CA . GLU A 1 87 ? 6.640 2.714 14.315 1.00 86.31 87 GLU A CA 1
ATOM 699 C C . GLU A 1 87 ? 5.497 2.506 15.322 1.00 86.31 87 GLU A C 1
ATOM 701 O O . GLU A 1 87 ? 5.200 3.379 16.131 1.00 86.31 87 GLU A O 1
ATOM 706 N N . SER A 1 88 ? 4.873 1.326 15.328 1.00 87.62 88 SER A N 1
ATOM 707 C CA . SER A 1 88 ? 3.812 0.976 16.280 1.00 87.62 88 SER A CA 1
ATOM 708 C C . SER A 1 88 ? 4.320 0.309 17.564 1.00 87.62 88 SER A C 1
ATOM 710 O O . SER A 1 88 ? 3.563 -0.391 18.234 1.00 87.62 88 SER A O 1
ATOM 712 N N . GLY A 1 89 ? 5.596 0.487 17.921 1.00 90.12 89 GLY A N 1
ATOM 713 C CA . GLY A 1 89 ? 6.164 -0.114 19.132 1.00 90.12 89 GLY A CA 1
ATOM 714 C C . GLY A 1 89 ? 6.272 -1.640 19.047 1.00 90.12 89 GLY A C 1
ATOM 715 O O . GLY A 1 89 ? 6.068 -2.335 20.038 1.00 90.12 89 GLY A O 1
ATOM 716 N N . TYR A 1 90 ? 6.575 -2.165 17.857 1.00 92.50 90 TYR A N 1
ATOM 717 C CA . TYR A 1 90 ? 6.705 -3.594 17.543 1.00 92.50 90 TYR A CA 1
ATOM 718 C C . TYR A 1 90 ? 5.407 -4.410 17.661 1.00 92.50 90 TYR A C 1
ATOM 720 O O . TYR A 1 90 ? 5.443 -5.645 17.732 1.00 92.50 90 TYR A O 1
ATOM 728 N N . ILE A 1 91 ? 4.243 -3.754 17.624 1.00 93.38 91 ILE A N 1
ATOM 729 C CA . ILE A 1 91 ? 2.950 -4.442 17.615 1.00 93.38 91 ILE A CA 1
ATOM 730 C C . ILE A 1 91 ? 2.753 -5.146 16.271 1.00 93.38 91 ILE A C 1
ATOM 732 O O . ILE A 1 91 ? 2.713 -4.537 15.204 1.00 93.38 91 ILE A O 1
ATOM 736 N N . ARG A 1 92 ? 2.596 -6.471 16.327 1.00 94.38 92 ARG A N 1
ATOM 737 C CA . ARG A 1 92 ? 2.371 -7.297 15.136 1.00 94.38 92 ARG A CA 1
ATOM 738 C C . ARG A 1 92 ? 0.934 -7.164 14.642 1.00 94.38 92 ARG A C 1
ATOM 740 O O . ARG A 1 92 ? -0.010 -7.400 15.399 1.00 94.38 92 ARG A O 1
ATOM 747 N N . PHE A 1 93 ? 0.786 -6.911 13.351 1.00 95.50 93 PHE A N 1
ATOM 748 C CA . PHE A 1 93 ? -0.478 -6.967 12.622 1.00 95.50 93 PHE A CA 1
ATOM 749 C C . PHE A 1 93 ? -0.395 -7.985 11.486 1.00 95.50 93 PHE A C 1
ATOM 751 O O . PHE A 1 93 ? 0.684 -8.480 11.158 1.00 95.50 93 PHE A O 1
ATOM 758 N N . GLN A 1 94 ? -1.540 -8.327 10.904 1.00 94.31 94 GLN A N 1
ATOM 759 C CA . GLN A 1 94 ? -1.615 -9.302 9.819 1.00 94.31 94 GLN A CA 1
ATOM 760 C C . GLN A 1 94 ? -2.209 -8.683 8.562 1.00 94.31 94 GLN A C 1
ATOM 762 O O . GLN A 1 94 ? -3.245 -8.018 8.607 1.00 94.31 94 GLN A O 1
ATOM 767 N N . ILE A 1 95 ? -1.573 -8.975 7.429 1.00 95.69 95 ILE A N 1
ATOM 768 C CA . ILE A 1 95 ? -2.192 -8.815 6.119 1.00 95.69 95 ILE A CA 1
ATOM 769 C C . ILE A 1 95 ? -3.219 -9.941 5.966 1.00 95.69 95 ILE A C 1
ATOM 771 O O . ILE A 1 95 ? -2.875 -11.119 5.922 1.00 95.69 95 ILE A O 1
ATOM 775 N N . VAL A 1 96 ? -4.491 -9.567 5.908 1.00 95.62 96 VAL A N 1
ATOM 776 C CA . VAL A 1 96 ? -5.626 -10.476 5.711 1.00 95.62 96 VAL A CA 1
ATOM 777 C C . VAL A 1 96 ? -5.759 -10.848 4.240 1.00 95.62 96 VAL A C 1
ATOM 779 O O . VAL A 1 96 ? -6.087 -11.986 3.916 1.00 95.62 96 VAL A O 1
ATOM 782 N N . TYR A 1 97 ? -5.546 -9.875 3.355 1.00 94.12 97 TYR A N 1
ATOM 783 C CA . TYR A 1 97 ? -5.698 -10.051 1.918 1.00 94.12 97 TYR A CA 1
ATOM 784 C C . TYR A 1 97 ? -4.886 -9.003 1.160 1.00 94.12 97 TYR A C 1
ATOM 786 O O . TYR A 1 97 ? -4.763 -7.867 1.618 1.00 94.12 97 TYR A O 1
ATOM 794 N N . VAL A 1 98 ? -4.377 -9.370 -0.014 1.00 94.00 98 VAL A N 1
ATOM 795 C CA . VAL A 1 98 ? -3.754 -8.436 -0.958 1.00 94.00 98 VAL A CA 1
ATOM 796 C C . VAL A 1 98 ? -4.337 -8.700 -2.331 1.00 94.00 98 VAL A C 1
ATOM 798 O O . VAL A 1 98 ? -4.342 -9.837 -2.795 1.00 94.00 98 VAL A O 1
ATOM 801 N N . VAL A 1 99 ? -4.790 -7.643 -2.991 1.00 93.12 99 VAL A N 1
ATOM 802 C CA . VAL A 1 99 ? -5.144 -7.672 -4.410 1.00 93.12 99 VAL A CA 1
ATOM 803 C C . VAL A 1 99 ? -4.344 -6.606 -5.124 1.00 93.12 99 VAL A C 1
ATOM 805 O O . VAL A 1 99 ? -4.197 -5.495 -4.621 1.00 93.12 99 VAL A O 1
ATOM 808 N N . TYR A 1 100 ? -3.800 -6.937 -6.286 1.00 93.81 100 TYR A N 1
ATOM 809 C CA . TYR A 1 100 ? -2.975 -6.012 -7.042 1.00 93.81 100 TYR A CA 1
ATOM 810 C C . TYR A 1 100 ? -3.098 -6.262 -8.540 1.00 93.81 100 TYR A C 1
ATOM 812 O O . TYR A 1 100 ? -3.493 -7.340 -8.984 1.00 93.81 100 TYR A O 1
ATOM 820 N N . ALA A 1 101 ? -2.753 -5.242 -9.312 1.00 91.25 101 ALA A N 1
ATOM 821 C CA . ALA A 1 101 ? -2.639 -5.298 -10.753 1.00 91.25 101 ALA A CA 1
ATOM 822 C C . ALA A 1 101 ? -1.316 -4.663 -11.179 1.00 91.25 101 ALA A C 1
ATOM 824 O O . ALA A 1 101 ? -1.006 -3.523 -10.831 1.00 91.25 101 ALA A O 1
ATOM 825 N N . MET A 1 102 ? -0.558 -5.403 -11.980 1.00 91.88 102 MET A N 1
ATOM 826 C CA . MET A 1 102 ? 0.638 -4.889 -12.636 1.00 91.88 102 MET A CA 1
ATOM 827 C C . MET A 1 102 ? 0.274 -4.232 -13.967 1.00 91.88 102 MET A C 1
ATOM 829 O O . MET A 1 102 ? -0.552 -4.740 -14.728 1.00 91.88 102 MET A O 1
ATOM 833 N N . HIS A 1 103 ? 0.915 -3.111 -14.265 1.00 90.44 103 HIS A N 1
ATOM 834 C CA . HIS A 1 103 ? 0.784 -2.360 -15.511 1.00 90.44 103 HIS A CA 1
ATOM 835 C C . HIS A 1 103 ? 2.154 -1.853 -15.976 1.00 90.44 103 HIS A C 1
ATOM 837 O O . HIS A 1 103 ? 3.173 -2.132 -15.351 1.00 90.44 103 HIS A O 1
ATOM 843 N N . ALA A 1 104 ? 2.211 -1.154 -17.112 1.00 88.62 104 ALA A N 1
ATOM 844 C CA . ALA A 1 104 ? 3.479 -0.712 -17.701 1.00 88.62 104 ALA A CA 1
ATOM 845 C C . ALA A 1 104 ? 4.279 0.222 -16.773 1.00 88.62 104 ALA A C 1
ATOM 847 O O . ALA A 1 104 ? 5.489 0.075 -16.664 1.00 88.62 104 ALA A O 1
ATOM 848 N N . GLY A 1 105 ? 3.594 1.141 -16.083 1.00 89.44 105 GLY A N 1
ATOM 849 C CA . GLY A 1 105 ? 4.222 2.092 -15.156 1.00 89.44 105 GLY A CA 1
ATOM 850 C C . GLY A 1 105 ? 4.462 1.583 -13.731 1.00 89.44 105 GLY A C 1
ATOM 851 O O . GLY A 1 105 ? 4.947 2.353 -12.908 1.00 89.44 105 GLY A O 1
ATOM 852 N N . GLY A 1 106 ? 4.086 0.339 -13.415 1.00 92.38 106 GLY A N 1
ATOM 853 C CA . GLY A 1 106 ? 4.273 -0.201 -12.074 1.00 92.38 106 GLY A CA 1
ATOM 854 C C . GLY A 1 106 ? 3.171 -1.135 -11.589 1.00 92.38 106 GLY A C 1
ATOM 855 O O . GLY A 1 106 ? 2.631 -1.922 -12.370 1.00 92.38 106 GLY A O 1
ATOM 856 N N . THR A 1 107 ? 2.853 -1.055 -10.299 1.00 94.25 107 THR A N 1
ATOM 857 C CA . THR A 1 107 ? 1.883 -1.931 -9.635 1.00 94.25 107 THR A CA 1
ATOM 858 C C . THR A 1 107 ? 0.971 -1.127 -8.720 1.00 94.25 107 THR A C 1
ATOM 860 O O . THR A 1 107 ? 1.446 -0.411 -7.847 1.00 94.25 107 THR A O 1
ATOM 863 N N . THR A 1 108 ? -0.339 -1.316 -8.854 1.00 95.69 108 THR A N 1
ATOM 864 C CA . THR A 1 108 ? -1.342 -0.754 -7.937 1.00 95.69 108 THR A CA 1
ATOM 865 C C . THR A 1 108 ? -2.081 -1.865 -7.219 1.00 95.69 108 THR A C 1
ATOM 867 O O . THR A 1 108 ? -2.268 -2.952 -7.767 1.00 95.69 108 THR A O 1
ATOM 870 N N . GLY A 1 109 ? -2.534 -1.617 -5.997 1.00 95.50 109 GLY A N 1
ATOM 871 C CA . GLY A 1 109 ? -3.271 -2.627 -5.256 1.00 95.50 109 GLY A CA 1
ATOM 872 C C . GLY A 1 109 ? -3.880 -2.143 -3.955 1.00 95.50 109 GLY A C 1
ATOM 873 O O . GLY A 1 109 ? -3.869 -0.958 -3.631 1.00 95.50 109 GLY A O 1
ATOM 874 N N . ILE A 1 110 ? -4.459 -3.093 -3.231 1.00 95.94 110 ILE A N 1
ATOM 875 C CA . ILE A 1 110 ? -5.115 -2.899 -1.945 1.00 95.94 110 ILE A CA 1
ATOM 876 C C . ILE A 1 110 ? -4.596 -3.969 -0.988 1.00 95.94 110 ILE A C 1
ATOM 878 O O . ILE A 1 110 ? -4.635 -5.161 -1.298 1.00 95.94 110 ILE A O 1
ATOM 882 N N . ILE A 1 111 ? -4.157 -3.537 0.189 1.00 96.88 111 ILE A N 1
ATOM 883 C CA . ILE A 1 111 ? -3.813 -4.386 1.327 1.00 96.88 111 ILE A CA 1
ATOM 884 C C . ILE A 1 111 ? -4.953 -4.272 2.334 1.00 96.88 111 ILE A C 1
ATOM 886 O O . ILE A 1 111 ? -5.335 -3.169 2.728 1.00 96.88 111 ILE A O 1
ATOM 890 N N . LEU A 1 112 ? -5.493 -5.405 2.764 1.00 96.69 112 LEU A N 1
ATOM 891 C CA . LEU A 1 112 ? -6.453 -5.487 3.857 1.00 96.69 112 LEU A CA 1
ATOM 892 C C . LEU A 1 112 ? -5.760 -5.998 5.103 1.00 96.69 112 LEU A C 1
ATOM 894 O O . LEU A 1 112 ? -5.064 -7.011 5.055 1.00 96.69 112 LEU A O 1
ATOM 898 N N . LEU A 1 113 ? -5.966 -5.302 6.214 1.00 97.62 113 LEU A N 1
ATOM 899 C CA . LEU A 1 113 ? -5.229 -5.526 7.452 1.00 97.62 113 LEU A CA 1
ATOM 900 C C . LEU A 1 113 ? -6.189 -5.772 8.613 1.00 97.62 113 LEU A C 1
ATOM 902 O O . LEU A 1 113 ? -7.320 -5.269 8.634 1.00 97.62 113 LEU A O 1
ATOM 906 N N . ASP A 1 114 ? -5.742 -6.573 9.571 1.00 97.62 114 ASP A N 1
ATOM 907 C CA . ASP A 1 114 ? -6.514 -6.914 10.759 1.00 97.62 114 ASP A CA 1
ATOM 908 C C . ASP A 1 114 ? -6.628 -5.740 11.748 1.00 97.62 114 ASP A C 1
ATOM 910 O O . ASP A 1 114 ? -6.037 -4.672 11.587 1.00 97.62 114 ASP A O 1
ATOM 914 N N . LYS A 1 115 ? -7.409 -5.931 12.815 1.00 97.38 115 LYS A N 1
ATOM 915 C CA . LYS A 1 115 ? -7.639 -4.895 13.836 1.00 97.38 115 LYS A CA 1
ATOM 916 C C . LYS A 1 115 ? -6.375 -4.431 14.567 1.00 97.38 115 LYS A C 1
ATOM 918 O O . LYS A 1 115 ? -6.383 -3.346 15.141 1.00 97.38 115 LYS A O 1
ATOM 923 N N . ARG A 1 116 ? -5.305 -5.235 14.582 1.00 96.69 116 ARG A N 1
ATOM 924 C CA . ARG A 1 116 ? -4.047 -4.895 15.268 1.00 96.69 116 ARG A CA 1
ATOM 925 C C . ARG A 1 116 ? -3.270 -3.802 14.536 1.00 96.69 116 ARG A C 1
ATOM 927 O O . ARG A 1 116 ? -2.459 -3.124 15.156 1.00 96.69 116 ARG A O 1
ATOM 934 N N . PHE A 1 117 ? -3.597 -3.552 13.268 1.00 97.00 117 PHE A N 1
ATOM 935 C CA . PHE A 1 117 ? -3.050 -2.449 12.481 1.00 97.00 117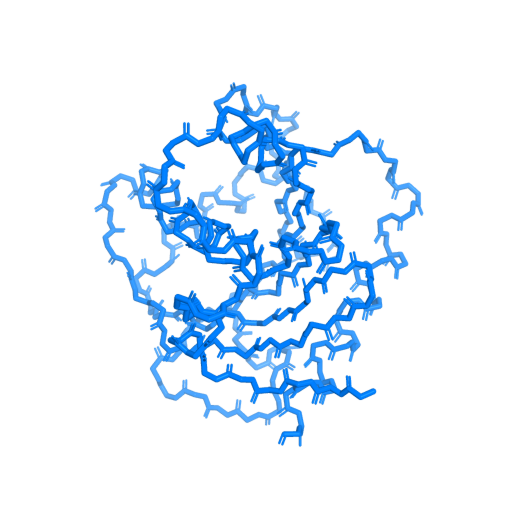 PHE A CA 1
ATOM 936 C C . PHE A 1 117 ? -3.455 -1.049 12.976 1.00 97.00 117 PHE A C 1
ATOM 938 O O . PHE A 1 117 ? -2.920 -0.043 12.514 1.00 97.00 117 PHE A O 1
ATOM 945 N N . ARG A 1 118 ? -4.373 -0.969 13.947 1.00 97.12 118 ARG A N 1
ATOM 946 C CA . ARG A 1 118 ? -4.838 0.282 14.553 1.00 97.12 118 ARG A CA 1
ATOM 947 C C . ARG A 1 118 ? -3.705 1.223 14.956 1.00 97.12 118 ARG A C 1
ATOM 949 O O . ARG A 1 118 ? -3.778 2.403 14.643 1.00 97.12 118 ARG A O 1
ATOM 956 N N . HIS A 1 119 ? -2.665 0.701 15.601 1.00 95.31 119 HIS A N 1
ATOM 957 C CA . HIS A 1 119 ? -1.557 1.519 16.095 1.00 95.31 119 HIS A CA 1
ATOM 958 C C . HIS A 1 119 ? -0.749 2.154 14.958 1.00 95.31 119 HIS A C 1
ATOM 960 O O . HIS A 1 119 ? -0.427 3.335 15.023 1.00 95.31 119 HIS A O 1
ATOM 966 N N . ALA A 1 120 ? -0.489 1.404 13.883 1.00 94.88 120 ALA A N 1
ATOM 967 C CA . ALA A 1 120 ? 0.166 1.941 12.692 1.00 94.88 120 ALA A CA 1
ATOM 968 C C . ALA A 1 120 ? -0.695 3.016 12.010 1.00 94.88 120 ALA A C 1
ATOM 970 O O . ALA A 1 120 ? -0.179 4.050 11.595 1.00 94.88 120 ALA A O 1
ATOM 971 N N . TYR A 1 121 ? -2.014 2.802 11.938 1.00 95.44 121 TYR A N 1
ATOM 972 C CA . TYR A 1 121 ? -2.945 3.794 11.399 1.00 95.44 121 TYR A CA 1
ATOM 973 C C . TYR A 1 121 ? -2.977 5.077 12.245 1.00 95.44 121 TYR A C 1
ATOM 975 O O . TYR A 1 121 ? -2.897 6.170 11.697 1.00 95.44 121 TYR A O 1
ATOM 983 N N . GLU A 1 122 ? -3.072 4.969 13.572 1.00 94.25 122 GLU A N 1
ATOM 984 C CA . GLU A 1 122 ? -3.088 6.123 14.484 1.00 94.25 122 GLU A CA 1
ATOM 985 C C . GLU A 1 122 ? -1.768 6.908 14.440 1.00 94.25 122 GLU A C 1
ATOM 987 O O . GLU A 1 122 ? -1.793 8.141 14.389 1.00 94.25 122 GLU A O 1
ATOM 992 N N . ALA A 1 123 ? -0.625 6.216 14.371 1.00 91.56 123 ALA A N 1
ATOM 993 C CA . ALA A 1 123 ? 0.676 6.845 14.154 1.00 91.56 123 ALA A CA 1
ATOM 994 C C . ALA A 1 123 ? 0.701 7.609 12.822 1.00 91.56 123 ALA A C 1
ATOM 996 O O . ALA A 1 123 ? 1.038 8.790 12.788 1.00 91.56 123 ALA A O 1
ATOM 997 N N . GLN A 1 124 ? 0.241 6.985 11.733 1.00 91.69 124 GLN A N 1
ATOM 998 C CA . GLN A 1 124 ? 0.179 7.621 10.417 1.00 91.69 124 GLN A CA 1
ATOM 999 C C . GLN A 1 124 ? -0.740 8.851 10.392 1.00 91.69 124 GLN A C 1
ATOM 1001 O O . GLN A 1 124 ? -0.400 9.858 9.773 1.00 91.69 124 GLN A O 1
ATOM 1006 N N . VAL A 1 125 ? -1.896 8.791 11.058 1.00 91.56 125 VAL A N 1
ATOM 1007 C CA . VAL A 1 125 ? -2.796 9.943 11.214 1.00 91.56 125 VAL A CA 1
ATOM 1008 C C . VAL A 1 125 ? -2.070 11.070 11.943 1.00 91.56 125 VAL A C 1
ATOM 1010 O O . VAL A 1 125 ? -2.075 12.200 11.465 1.00 91.56 125 VAL A O 1
ATOM 1013 N N . SER A 1 126 ? -1.402 10.757 13.051 1.00 90.44 126 SER A N 1
ATOM 1014 C CA . SER A 1 126 ? -0.661 11.737 13.852 1.00 90.44 126 SER A CA 1
ATOM 1015 C C . SER A 1 126 ? 0.450 12.400 13.032 1.00 90.44 126 SER A C 1
ATOM 1017 O O . SER A 1 126 ? 0.541 13.626 13.001 1.00 90.44 126 SER A O 1
ATOM 1019 N N . HIS A 1 127 ? 1.214 11.614 12.268 1.00 87.69 127 HIS A N 1
ATOM 1020 C CA . HIS A 1 127 ? 2.225 12.136 11.349 1.00 87.69 127 HIS A CA 1
ATOM 1021 C C . HIS A 1 127 ? 1.630 12.956 10.209 1.00 87.69 127 HIS A C 1
ATOM 1023 O O . HIS A 1 127 ? 2.238 13.927 9.803 1.00 87.69 127 HIS A O 1
ATOM 1029 N N . SER A 1 128 ? 0.437 12.636 9.703 1.00 84.94 128 SER A N 1
ATOM 1030 C CA . SER A 1 128 ? -0.180 13.426 8.626 1.00 84.94 128 SER A CA 1
ATOM 1031 C C . SER A 1 128 ? -0.588 14.845 9.043 1.00 84.94 128 SER A C 1
ATOM 1033 O O . SER A 1 128 ? -0.833 15.684 8.176 1.00 84.94 128 SER A O 1
ATOM 1035 N N . PHE A 1 129 ? -0.668 15.109 10.353 1.00 82.38 129 PHE A N 1
ATOM 1036 C CA . PHE A 1 129 ? -0.912 16.438 10.917 1.00 82.38 129 PHE A CA 1
ATOM 1037 C C . PHE A 1 129 ? 0.369 17.170 11.333 1.00 82.38 129 PHE A C 1
ATOM 1039 O O . PHE A 1 129 ? 0.331 18.390 11.484 1.00 82.38 129 PHE A O 1
ATOM 1046 N N . SER A 1 130 ? 1.486 16.455 11.506 1.00 75.44 130 SER A N 1
ATOM 1047 C CA . SER A 1 130 ? 2.796 17.068 11.722 1.00 75.44 130 SER A CA 1
ATOM 1048 C C . SER A 1 130 ? 3.479 17.240 10.371 1.00 75.44 130 SER A C 1
ATOM 1050 O O . SER A 1 130 ? 3.665 16.268 9.651 1.00 75.44 130 SER A O 1
ATOM 1052 N N . SER A 1 131 ? 3.898 18.446 9.997 1.00 63.06 131 SER A N 1
ATOM 1053 C CA . SER A 1 131 ? 4.624 18.682 8.732 1.00 63.06 131 SER A CA 1
ATOM 1054 C C . SER A 1 131 ? 6.050 18.093 8.717 1.00 63.06 131 SER A C 1
ATOM 1056 O O . SER A 1 131 ? 6.901 18.544 7.950 1.00 63.06 131 SER A O 1
ATOM 1058 N N . ASP A 1 132 ? 6.332 17.116 9.578 1.00 62.91 132 ASP A N 1
ATOM 1059 C CA . ASP A 1 132 ? 7.652 16.548 9.789 1.00 62.91 132 ASP A CA 1
ATOM 1060 C C . ASP A 1 132 ? 7.997 15.529 8.705 1.00 62.91 132 ASP A C 1
ATOM 1062 O O . ASP A 1 132 ? 7.256 14.588 8.409 1.00 62.91 132 ASP A O 1
ATOM 1066 N N . ILE A 1 133 ? 9.185 15.704 8.135 1.00 62.31 133 ILE A N 1
ATOM 1067 C CA . ILE A 1 133 ? 9.806 14.723 7.253 1.00 62.31 133 ILE A CA 1
ATOM 1068 C C . ILE A 1 133 ? 10.541 13.719 8.140 1.00 62.31 133 ILE A C 1
ATOM 1070 O O . ILE A 1 133 ? 11.486 14.082 8.844 1.00 62.31 133 ILE A O 1
ATOM 1074 N N . SER A 1 134 ? 10.149 12.446 8.082 1.00 60.84 134 SER A N 1
ATOM 1075 C CA . SER A 1 134 ? 10.925 11.385 8.723 1.00 60.84 134 SER A CA 1
ATOM 1076 C C . SER A 1 134 ? 12.143 11.064 7.856 1.00 60.84 134 SER A C 1
ATOM 1078 O O . SER A 1 134 ? 12.018 10.601 6.721 1.00 60.84 134 SER A O 1
ATOM 1080 N N . VAL A 1 135 ? 13.342 11.326 8.387 1.00 55.38 135 VAL A N 1
ATOM 1081 C CA . VAL A 1 135 ? 14.633 11.076 7.706 1.00 55.38 135 VAL A CA 1
ATOM 1082 C C . VAL A 1 135 ? 15.035 9.591 7.776 1.00 55.38 135 VAL A C 1
ATOM 1084 O O . VAL A 1 135 ? 16.098 9.191 7.305 1.00 55.38 135 VAL A O 1
ATOM 1087 N N . VAL A 1 136 ? 14.195 8.730 8.355 1.00 58.56 136 VAL A N 1
ATOM 1088 C CA . VAL A 1 136 ? 14.482 7.298 8.443 1.00 58.56 136 VAL A CA 1
ATOM 1089 C C . VAL A 1 136 ? 14.081 6.625 7.139 1.00 58.56 136 VAL A C 1
ATOM 1091 O O . VAL A 1 136 ? 12.933 6.724 6.737 1.00 58.56 136 VAL A O 1
ATOM 1094 N N . ALA A 1 137 ? 15.015 5.923 6.489 1.00 55.97 137 ALA A N 1
ATOM 1095 C CA . ALA A 1 137 ? 14.735 5.190 5.257 1.00 55.97 137 ALA A CA 1
ATOM 1096 C C . ALA A 1 137 ? 13.567 4.188 5.441 1.00 55.97 137 ALA A C 1
ATOM 1098 O O . ALA A 1 137 ? 13.584 3.429 6.419 1.00 55.97 137 ALA A O 1
ATOM 1099 N N . PRO A 1 138 ? 12.603 4.130 4.498 1.00 63.66 138 PRO A N 1
ATOM 1100 C CA . PRO A 1 138 ? 12.484 4.965 3.292 1.00 63.66 138 PRO A CA 1
ATOM 1101 C C . PRO A 1 138 ? 12.108 6.421 3.613 1.00 63.66 138 PRO A C 1
ATOM 1103 O O . PRO A 1 138 ? 11.303 6.661 4.506 1.00 63.66 138 PRO A O 1
ATOM 1106 N N . LEU A 1 139 ? 12.654 7.388 2.858 1.00 70.44 139 LEU A N 1
ATOM 1107 C CA . LEU A 1 139 ? 12.289 8.808 2.989 1.00 70.44 139 LEU A CA 1
ATOM 1108 C C . LEU A 1 139 ? 10.770 8.938 2.873 1.00 70.44 139 LEU A C 1
ATOM 1110 O O . LEU A 1 139 ? 10.221 8.677 1.799 1.00 70.44 139 LEU A O 1
ATOM 1114 N N . THR A 1 140 ? 10.114 9.286 3.982 1.00 78.31 140 THR A N 1
ATOM 1115 C CA . THR A 1 140 ? 8.656 9.245 4.088 1.00 78.31 140 THR A CA 1
ATOM 1116 C C . THR A 1 140 ? 8.090 10.645 4.277 1.00 78.31 140 THR A C 1
ATOM 1118 O O . THR A 1 140 ? 8.446 11.355 5.218 1.00 78.31 140 THR A O 1
ATOM 1121 N N . HIS A 1 141 ? 7.169 11.020 3.392 1.00 81.56 141 HIS A N 1
ATOM 1122 C CA . HIS A 1 141 ? 6.335 12.208 3.538 1.00 81.56 141 HIS A CA 1
ATOM 1123 C C . HIS A 1 141 ? 4.935 11.803 3.987 1.00 81.56 141 HIS A C 1
ATOM 1125 O O . HIS A 1 141 ? 4.330 10.905 3.394 1.00 81.56 141 HIS A O 1
ATOM 1131 N N . HIS A 1 142 ? 4.417 12.484 5.007 1.00 83.06 142 HIS A N 1
ATOM 1132 C CA . HIS A 1 142 ? 3.079 12.259 5.540 1.00 83.06 142 HIS A CA 1
ATOM 1133 C C . HIS A 1 142 ? 2.190 13.449 5.205 1.00 83.06 142 HIS A C 1
ATOM 1135 O O . HIS A 1 142 ? 2.567 14.598 5.419 1.00 83.06 142 HIS A O 1
ATOM 1141 N N . LEU A 1 143 ? 1.023 13.178 4.629 1.00 86.06 143 LEU A N 1
ATOM 1142 C CA . LEU A 1 143 ? 0.096 14.209 4.173 1.00 86.06 143 LEU A CA 1
ATOM 1143 C C . LEU A 1 143 ? -1.335 13.785 4.485 1.00 86.06 143 LEU A C 1
ATOM 1145 O O . LEU A 1 143 ? -1.638 12.593 4.552 1.00 86.06 143 LEU A O 1
ATOM 1149 N N . ASN A 1 144 ? -2.220 14.760 4.656 1.00 84.50 144 ASN A N 1
ATOM 1150 C CA . ASN A 1 144 ? -3.649 14.524 4.809 1.00 84.50 144 ASN A CA 1
ATOM 1151 C C . ASN A 1 144 ? -4.391 15.168 3.635 1.00 84.50 144 ASN A C 1
ATOM 1153 O O . ASN A 1 144 ? -4.378 16.389 3.479 1.00 84.50 144 ASN A O 1
ATOM 1157 N N . VAL A 1 145 ? -5.020 14.349 2.793 1.00 80.75 145 VAL A N 1
ATOM 1158 C CA . VAL A 1 145 ? -5.780 14.816 1.627 1.00 80.75 145 VAL A CA 1
ATOM 1159 C C . VAL A 1 145 ? -7.199 14.286 1.720 1.00 80.75 145 VAL A C 1
ATOM 1161 O O . VAL A 1 145 ? -7.416 13.078 1.739 1.00 80.75 145 VAL A O 1
ATOM 1164 N N . GLY A 1 146 ? -8.180 15.189 1.776 1.00 76.38 146 GLY A N 1
ATOM 1165 C CA . GLY A 1 146 ? -9.594 14.804 1.802 1.00 76.38 146 GLY A CA 1
ATOM 1166 C C . GLY A 1 146 ? -9.964 13.888 2.975 1.00 76.38 146 GLY A C 1
ATOM 1167 O O . GLY A 1 146 ? -10.809 13.015 2.808 1.00 76.38 146 GLY A O 1
ATOM 1168 N N . ASN A 1 147 ? -9.332 14.072 4.143 1.00 83.06 147 ASN A N 1
ATOM 1169 C CA . ASN A 1 147 ? -9.455 13.229 5.346 1.00 83.06 147 ASN A CA 1
ATOM 1170 C C . ASN A 1 147 ? -8.850 11.823 5.227 1.00 83.06 147 ASN A C 1
ATOM 1172 O O . ASN A 1 147 ? -9.168 10.939 6.029 1.00 83.06 147 ASN A O 1
ATOM 1176 N N . HIS A 1 148 ? -7.980 11.605 4.247 1.00 86.81 148 HIS A N 1
ATOM 1177 C CA . HIS A 1 148 ? -7.223 10.372 4.115 1.00 86.81 148 HIS A CA 1
ATOM 1178 C C . HIS A 1 148 ? -5.760 10.629 4.477 1.00 86.81 148 HIS A C 1
ATOM 1180 O O . HIS A 1 148 ? -5.116 11.462 3.832 1.00 86.81 148 HIS A O 1
ATOM 1186 N N . PRO A 1 149 ? -5.216 9.914 5.481 1.00 93.50 149 PRO A N 1
ATOM 1187 C CA . PRO A 1 149 ? -3.784 9.895 5.716 1.00 93.50 149 PRO A CA 1
ATOM 1188 C C . PRO A 1 149 ? -3.084 9.257 4.520 1.00 93.50 149 PRO A C 1
ATOM 1190 O O . PRO A 1 149 ? -3.536 8.241 3.982 1.00 93.50 149 PRO A O 1
ATOM 1193 N N . ILE A 1 150 ? -1.973 9.855 4.114 1.00 92.00 150 ILE A N 1
ATOM 1194 C CA . ILE A 1 150 ? -1.169 9.428 2.975 1.00 92.00 150 ILE A CA 1
ATOM 1195 C C . ILE A 1 150 ? 0.284 9.354 3.414 1.00 92.00 150 ILE A C 1
ATOM 1197 O O . ILE A 1 150 ? 0.777 10.277 4.064 1.00 92.00 150 ILE A O 1
ATOM 1201 N N . SER A 1 151 ? 0.959 8.261 3.065 1.00 92.38 151 SER A N 1
ATOM 1202 C CA . SER A 1 151 ? 2.418 8.155 3.146 1.00 92.38 151 SER A CA 1
ATOM 1203 C C . SER A 1 151 ? 3.003 8.000 1.752 1.00 92.38 151 SER A C 1
ATOM 1205 O O . SER A 1 151 ? 2.467 7.275 0.913 1.00 92.38 151 SER A O 1
ATOM 1207 N N . ILE A 1 152 ? 4.101 8.702 1.497 1.00 90.94 152 ILE A N 1
ATOM 1208 C CA . ILE A 1 152 ? 4.803 8.673 0.214 1.00 90.94 152 ILE A CA 1
ATOM 1209 C C . ILE A 1 152 ? 6.255 8.337 0.476 1.00 90.94 152 ILE A C 1
ATOM 1211 O O . ILE A 1 152 ? 6.891 8.999 1.293 1.00 90.94 152 ILE A O 1
ATOM 1215 N N . TRP A 1 153 ? 6.772 7.338 -0.229 1.00 91.69 153 TRP A N 1
ATOM 1216 C CA . TRP A 1 153 ? 8.148 6.876 -0.113 1.00 91.69 1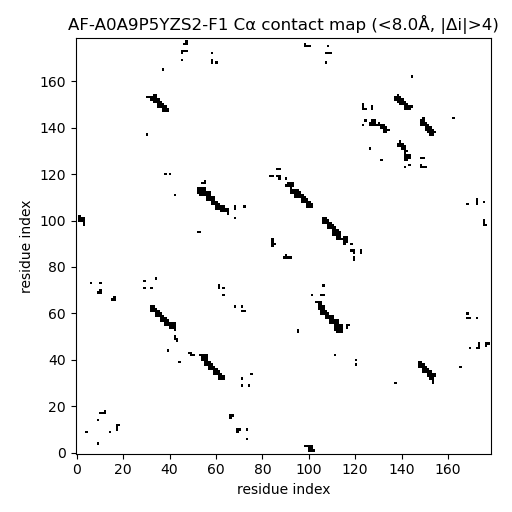53 TRP A CA 1
ATOM 1217 C C . TRP A 1 153 ? 8.969 7.248 -1.345 1.00 91.69 153 TRP A C 1
ATOM 1219 O O . TRP A 1 153 ? 8.524 7.036 -2.477 1.00 91.69 153 TRP A O 1
ATOM 1229 N N . ASN A 1 154 ? 10.186 7.749 -1.106 1.00 83.75 154 ASN A N 1
ATOM 1230 C CA . ASN A 1 154 ? 11.237 8.001 -2.104 1.00 83.75 154 ASN A CA 1
ATOM 1231 C C . ASN A 1 154 ? 10.799 8.864 -3.312 1.00 83.75 154 ASN A C 1
ATOM 1233 O O . ASN A 1 154 ? 11.216 8.603 -4.441 1.00 83.75 154 ASN A O 1
ATOM 1237 N N . HIS A 1 155 ? 9.949 9.878 -3.111 1.00 72.44 155 HIS A N 1
ATOM 1238 C CA . HIS A 1 155 ? 9.377 10.682 -4.200 1.00 72.44 155 HIS A CA 1
ATOM 1239 C C . HIS A 1 155 ? 9.665 12.185 -4.041 1.00 72.44 155 HIS A C 1
ATOM 1241 O O . HIS A 1 155 ? 9.287 12.777 -3.037 1.00 72.44 155 HIS A O 1
ATOM 1247 N N . ASP A 1 156 ? 10.206 12.828 -5.086 1.00 66.69 156 ASP A N 1
ATOM 1248 C CA . ASP A 1 156 ? 10.300 14.296 -5.175 1.00 66.69 156 ASP A CA 1
ATOM 1249 C C . ASP A 1 156 ? 8.925 14.879 -5.509 1.00 66.69 156 ASP A C 1
ATOM 1251 O O . ASP A 1 156 ? 8.351 14.578 -6.561 1.00 66.69 156 ASP A O 1
ATOM 1255 N N . PHE A 1 157 ? 8.328 15.619 -4.579 1.00 63.97 157 PHE A N 1
ATOM 1256 C CA . PHE A 1 157 ? 6.877 15.767 -4.545 1.00 63.97 157 PHE A CA 1
ATOM 1257 C C . PHE A 1 157 ? 6.342 17.114 -5.066 1.00 63.97 157 PHE A C 1
ATOM 1259 O O . PHE A 1 157 ? 6.865 18.174 -4.738 1.00 63.97 157 PHE A O 1
ATOM 1266 N N . SER A 1 158 ? 5.238 17.081 -5.832 1.00 70.38 158 SER A N 1
ATOM 1267 C CA . SER A 1 158 ? 4.449 18.266 -6.213 1.00 70.38 158 SER A CA 1
ATOM 1268 C C . SER A 1 158 ? 2.979 18.084 -5.818 1.00 70.38 158 SER A C 1
ATOM 1270 O O . SER A 1 158 ? 2.258 1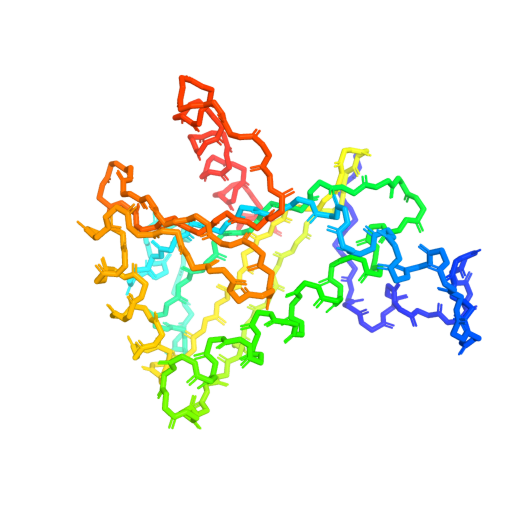7.268 -6.396 1.00 70.38 158 SER A O 1
ATOM 1272 N N . ILE A 1 159 ? 2.526 18.875 -4.839 1.00 69.88 159 ILE A N 1
ATOM 1273 C CA . ILE A 1 159 ? 1.189 18.783 -4.220 1.00 69.88 159 ILE A CA 1
ATOM 1274 C C . ILE A 1 159 ? 0.049 18.939 -5.228 1.00 69.88 159 ILE A C 1
ATOM 1276 O O . ILE A 1 159 ? -0.953 18.230 -5.138 1.00 69.88 159 ILE A O 1
ATOM 1280 N N . SER A 1 160 ? 0.215 19.789 -6.242 1.00 72.12 160 SER A N 1
ATOM 1281 C CA . SER A 1 160 ? -0.830 20.074 -7.232 1.00 72.12 160 SER A CA 1
ATOM 1282 C C . SER A 1 160 ? -1.237 18.856 -8.070 1.00 72.12 160 SER A C 1
ATOM 1284 O O . SER A 1 160 ? -2.384 18.772 -8.506 1.00 72.12 160 SER A O 1
ATOM 1286 N N . ARG A 1 161 ? -0.341 17.880 -8.265 1.00 77.50 161 ARG A N 1
ATOM 1287 C CA . ARG A 1 161 ? -0.632 16.647 -9.018 1.00 77.50 161 ARG A CA 1
ATOM 1288 C C . ARG A 1 161 ? -1.177 15.516 -8.144 1.00 77.50 16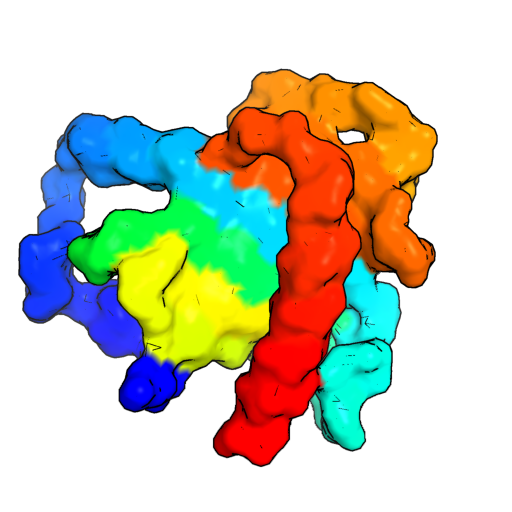1 ARG A C 1
ATOM 1290 O O . ARG A 1 161 ? -1.725 14.556 -8.681 1.00 77.50 161 ARG A O 1
ATOM 1297 N N . MET A 1 162 ? -1.077 15.639 -6.818 1.00 81.00 162 MET A N 1
ATOM 1298 C CA . MET A 1 162 ? -1.484 14.590 -5.884 1.00 81.00 162 MET A CA 1
ATOM 1299 C C . MET A 1 162 ? -2.980 14.300 -5.943 1.00 81.00 162 MET A C 1
ATOM 1301 O O . MET A 1 162 ? -3.371 13.144 -6.035 1.00 81.00 162 MET A O 1
ATOM 1305 N N . ASN A 1 163 ? -3.819 15.334 -5.862 1.00 82.00 163 ASN A N 1
ATOM 1306 C CA . ASN A 1 163 ? -5.258 15.144 -5.665 1.00 82.00 163 ASN A CA 1
ATOM 1307 C C . ASN A 1 163 ? -5.868 14.347 -6.824 1.00 82.00 163 ASN A C 1
ATOM 1309 O O . ASN A 1 163 ? -6.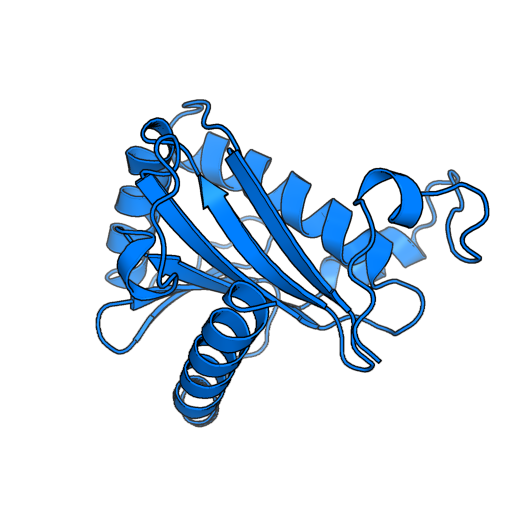560 13.356 -6.607 1.00 82.00 163 ASN A O 1
ATOM 1313 N N . ALA A 1 164 ? -5.504 14.710 -8.058 1.00 85.31 164 ALA A N 1
ATOM 1314 C CA . ALA A 1 164 ? -5.924 13.981 -9.250 1.00 85.31 164 ALA A CA 1
ATOM 1315 C C . ALA A 1 164 ? -5.414 12.528 -9.261 1.00 85.31 164 ALA A C 1
ATOM 1317 O O . ALA A 1 164 ? -6.142 11.625 -9.685 1.00 85.31 164 ALA A O 1
ATOM 1318 N N . HIS A 1 165 ? -4.186 12.299 -8.778 1.00 86.31 165 HIS A N 1
ATOM 1319 C CA . HIS A 1 165 ? -3.600 10.962 -8.659 1.00 86.31 165 HIS A CA 1
ATOM 1320 C C . HIS A 1 165 ? -4.328 10.109 -7.617 1.00 86.31 165 HIS A C 1
ATOM 1322 O O . HIS A 1 165 ? -4.743 8.996 -7.925 1.00 86.31 165 HIS A O 1
ATOM 1328 N N . ILE A 1 166 ? -4.581 10.644 -6.420 1.00 86.62 166 ILE A N 1
ATOM 1329 C CA . ILE A 1 166 ? -5.337 9.976 -5.348 1.00 86.62 166 ILE A CA 1
ATOM 1330 C C . ILE A 1 166 ? -6.728 9.591 -5.832 1.00 86.62 166 ILE A C 1
ATOM 1332 O O . ILE A 1 166 ? -7.152 8.449 -5.657 1.00 86.62 166 ILE A O 1
ATOM 1336 N N . ASP A 1 167 ? -7.433 10.516 -6.481 1.00 88.12 167 ASP A N 1
ATOM 1337 C CA . ASP A 1 167 ? -8.763 10.243 -7.015 1.00 88.12 167 ASP A CA 1
ATOM 1338 C C . ASP A 1 167 ? -8.725 9.124 -8.059 1.00 88.12 167 ASP A C 1
ATOM 1340 O O . ASP A 1 167 ? -9.600 8.251 -8.082 1.00 88.12 167 ASP A O 1
ATOM 1344 N N . ALA A 1 168 ? -7.703 9.114 -8.919 1.00 90.00 168 ALA A N 1
ATOM 1345 C CA . ALA A 1 168 ? -7.492 8.042 -9.882 1.00 90.00 168 ALA A CA 1
ATOM 1346 C C . ALA A 1 168 ? -7.200 6.701 -9.192 1.00 90.00 168 ALA A C 1
ATOM 1348 O O . ALA A 1 168 ? -7.818 5.698 -9.555 1.00 90.00 168 ALA A O 1
ATOM 1349 N N . LEU A 1 169 ? -6.344 6.680 -8.168 1.00 89.81 169 LEU A N 1
ATOM 1350 C CA . LEU A 1 169 ? -6.026 5.483 -7.387 1.00 89.81 169 LEU A CA 1
ATOM 1351 C C . LEU A 1 169 ? -7.254 4.929 -6.667 1.00 89.81 169 LEU A C 1
ATOM 1353 O O . LEU A 1 169 ? -7.548 3.742 -6.787 1.00 89.81 169 LEU A O 1
ATOM 1357 N N . CYS A 1 170 ? -8.038 5.778 -6.008 1.00 89.44 170 CYS A N 1
ATOM 1358 C CA . CYS A 1 170 ? -9.291 5.390 -5.367 1.00 89.44 170 CYS A CA 1
ATOM 1359 C C . CYS A 1 170 ? -10.295 4.808 -6.374 1.00 89.44 170 CYS A C 1
ATOM 1361 O O . CYS A 1 170 ? -10.949 3.799 -6.094 1.00 89.44 170 CYS A O 1
ATOM 1363 N N . ARG A 1 171 ? -10.418 5.400 -7.571 1.00 90.56 171 ARG A N 1
ATOM 1364 C CA . ARG A 1 171 ? -11.262 4.850 -8.648 1.00 90.56 171 ARG A CA 1
ATOM 1365 C C . ARG A 1 171 ? -10.752 3.494 -9.136 1.00 90.56 171 ARG A C 1
ATOM 1367 O O . ARG A 1 171 ? -11.559 2.582 -9.312 1.00 90.56 171 ARG A O 1
ATOM 1374 N N . ASN A 1 172 ? -9.446 3.349 -9.335 1.00 88.25 172 ASN A N 1
ATOM 1375 C CA . ASN A 1 172 ? -8.836 2.107 -9.804 1.00 88.25 172 ASN A CA 1
ATOM 1376 C C . ASN A 1 172 ? -8.956 0.990 -8.765 1.00 88.25 172 ASN A C 1
ATOM 1378 O O . ASN A 1 172 ? -9.353 -0.114 -9.120 1.00 88.25 172 ASN A O 1
ATOM 1382 N N . ALA A 1 173 ? -8.732 1.287 -7.485 1.00 87.31 173 ALA A N 1
ATOM 1383 C CA . ALA A 1 173 ? -8.928 0.351 -6.383 1.00 87.31 173 ALA A CA 1
ATOM 1384 C C . ALA A 1 173 ? -10.376 -0.163 -6.324 1.00 87.31 173 ALA A C 1
ATOM 1386 O O . ALA A 1 173 ? -10.610 -1.368 -6.252 1.00 87.31 173 ALA A O 1
ATOM 1387 N N . ARG A 1 174 ? -11.368 0.727 -6.458 1.00 88.25 174 ARG A N 1
ATOM 1388 C CA . ARG A 1 174 ? -12.787 0.329 -6.515 1.00 88.25 174 ARG A CA 1
ATOM 1389 C C . ARG A 1 174 ? -13.109 -0.563 -7.712 1.00 88.25 174 ARG A C 1
ATOM 1391 O O . ARG A 1 174 ? -13.996 -1.403 -7.604 1.00 88.25 174 ARG A O 1
ATOM 1398 N N . ARG A 1 175 ? -12.440 -0.365 -8.853 1.00 88.38 175 ARG A N 1
ATOM 1399 C CA . ARG A 1 175 ? -12.581 -1.236 -10.032 1.00 88.38 175 ARG A CA 1
ATOM 1400 C C . ARG A 1 175 ? -11.927 -2.591 -9.791 1.00 88.38 175 ARG A C 1
ATOM 1402 O O . ARG A 1 175 ? -12.565 -3.601 -10.043 1.00 88.38 175 ARG A O 1
ATOM 1409 N N . LEU A 1 176 ? -10.705 -2.598 -9.260 1.00 86.00 176 LEU A N 1
ATOM 1410 C CA . LEU A 1 176 ? -9.953 -3.808 -8.934 1.00 86.00 176 LEU A CA 1
ATOM 1411 C C . LEU A 1 176 ? -10.720 -4.698 -7.955 1.00 86.00 176 LEU A C 1
ATOM 1413 O O . LEU A 1 176 ? -10.753 -5.902 -8.132 1.00 86.00 176 LEU A O 1
ATOM 1417 N N . ALA A 1 177 ? -11.385 -4.097 -6.970 1.00 80.44 177 ALA A N 1
ATOM 1418 C CA . ALA A 1 177 ? -12.198 -4.819 -6.003 1.00 80.44 177 ALA A CA 1
ATOM 1419 C C . ALA A 1 177 ? -13.421 -5.527 -6.607 1.00 80.44 177 ALA A C 1
ATOM 1421 O O . ALA A 1 177 ? -13.939 -6.443 -5.989 1.00 80.44 177 ALA A O 1
ATOM 1422 N N . ARG A 1 178 ? -13.938 -5.079 -7.758 1.00 82.25 178 ARG A N 1
ATOM 1423 C CA . ARG A 1 178 ? -15.145 -5.659 -8.377 1.00 82.25 178 ARG A CA 1
ATOM 1424 C C . ARG A 1 178 ? -14.856 -6.869 -9.264 1.00 82.25 178 ARG A C 1
ATOM 1426 O O . ARG A 1 178 ? -15.813 -7.543 -9.636 1.00 82.25 178 ARG A O 1
ATOM 1433 N N . ASN A 1 179 ? -13.594 -7.075 -9.631 1.00 73.62 179 ASN A N 1
ATOM 1434 C CA . ASN A 1 179 ? -13.143 -8.169 -10.488 1.00 73.62 179 ASN A CA 1
ATOM 1435 C C . ASN A 1 179 ? -12.627 -9.324 -9.633 1.00 73.62 179 ASN A C 1
ATOM 1437 O O . ASN A 1 179 ? -12.827 -10.476 -10.065 1.00 73.62 179 ASN A O 1
#

Foldseek 3Di:
DWDWDDLVVLQDPPQ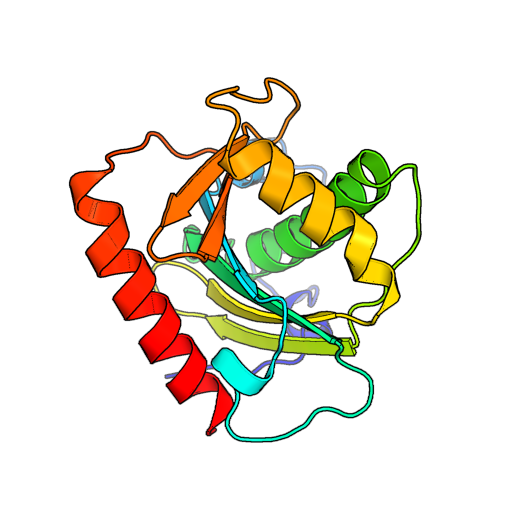PPNDPPPDVVLVVQLLQKKKKKWWDQDCVVQAVDDDPFFRIKIKMDIFHAQSCQSVSVVVVVVCVQVVLCVLLVNQHKDFPDKTWTADRRHIIIMTTIGPSCVSSLVSLLVQQPPQDFDPPPQGWGWHADPNIIMIMGNDPDDPVVVVVVVVVSSVVHSVRNVD

Nearest PDB structures (foldseek):
  1yba-assembly1_C  TM=4.517E-01  e=1.718E-01  Escherichia coli
  1sc6-assembly1_A  TM=5.035E-01  e=6.471E-01  Escherichia coli
  2p9g-assembly1_A  TM=4.850E-01  e=6.471E-01  Escherichia coli
  3k5p-assembly1_A  TM=4.235E-01  e=1.505E+00  Brucella abortus 2308
  3u87-assembly1_A  TM=2.377E-01  e=2.620E-01  Homo sapiens

pLDDT: mean 82.45, std 15.32, range [33.25, 97.62]

Mean predicted aligned error: 7.32 Å

Organism: NCBI:txid109636

Sequence (179 aa):
MHCISPLAVTISPECPGYETASNLQNVRHSRATRVVFIWFARPSAILPFRFPKASYAVIFDITSVPNYRSFDLAHTLLTFCEYHMRESGYIRFQIVYVVYAMHAGGTTGIILLDKRFRHAYEAQVSHSFSSDISVVAPLTHHLNVGNHPISIWNHDFSISRMNAHIDALCRNARRLARN

Solvent-accessible surface area (backbone atoms only — not comparable to full-atom values): 9918 Å² total; per-residue (Å²): 129,76,58,79,69,61,70,74,67,61,70,33,78,86,41,99,67,57,61,90,63,92,45,70,64,61,58,54,48,56,62,61,37,27,35,42,38,42,49,33,84,43,40,68,81,59,32,100,63,89,54,95,67,42,39,26,26,34,40,38,40,35,45,35,58,76,82,39,37,52,58,48,50,53,51,50,55,52,50,50,53,55,51,41,21,54,77,34,77,62,48,76,56,46,80,70,45,76,50,55,37,51,55,78,67,14,38,38,31,40,40,25,22,21,69,59,40,51,50,38,52,53,50,46,46,55,39,23,74,37,93,60,71,46,85,58,82,67,46,35,44,41,37,62,56,96,90,27,33,31,45,34,28,46,63,95,82,59,74,87,59,44,61,64,47,52,54,48,49,56,52,49,46,40,52,61,69,75,109

Secondary structure (DSSP, 8-state):
------HHHHT-TTSTT---S--HHHHHHHHH-EEEEEEES-GGGT-SS--TT--EEEEEEEE--TTTHHHHHHHHHHHHHHHHHHHTTT----EEEEEEEEETTEEEEEEEE-GGGHHHHHHHHHHHHS---B-SSS-EEEEEETTEEEEEES----HHHHHHHHHHHHHHHHHHTT-